Protein 7TJB (pdb70)

Secondary structure (DSSP, 8-state):
----SS-EEE-TT-EEEEEESHHHHHHHHHHHHHHHHHH--EEEE---TT--SS-TTT--HHHHHHHHHHH-TTEEEEEEE--TT--S-EEETTEEEPTTSHHHHHHHHHHHHHHHHHHHHTTPEEEEEPPPP-SSHHHHHHHH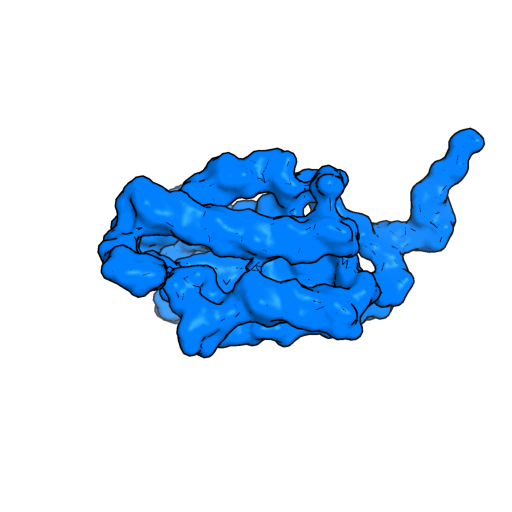HHHHHHHHHHBTTBEEE--HHHHHTT-SS--SEEEETTEEEE-B-TTSSSB-HHHHHHHHHHHHHTEEE--TT-SPP-

B-factor: mean 24.54, std 10.54, range [12.32, 76.17]

Radius of gyration: 17.5 Å; Cα contacts (8 Å, |Δi|>4): 410; chains: 1; bounding box: 56×46×33 Å

Sequence (222 aa):
WKQGTEAAAVRSSGDKVFFAGDSSLMQGVAPFVQKSLKQQYGIESANLSKQSTGLSYPSFFDWPKTIEETLKKHPEISVLAVFLGPNDPWDFPVGKRYLKFASDEWAQEYLKRVDRILEAAHTHRVQVVWLGIPYMKKVKLDGQMRYLDKLLSEHLKGKIILIPTAQTLSSGGKGRYTDSVNVNGKPVRYRSKDGIHFTAEGQKLLAEKIMEKIVFEPSTQPSST

CATH classification: 3.40.50.1110

Nearest PDB structures (foldseek):
  7tjb-assembly1_A  TM=1.005E+00  e=3.163E-50  Neisseria gonorrhoeae FA 1090
  7tlv-assembly1_A  TM=1.004E+00  e=1.757E-48  Neisseria gonorrhoeae FA 1090
  7trr-assembly1_A  TM=1.003E+00  e=1.269E-47  Neisseria gonorrhoeae FA 1090
  8tlb-assembly1_A  TM=9.236E-01  e=1.311E-24  Campylobacter jejuni
  8gr2-assembly1_A  TM=9.113E-01  e=2.817E-24  Campylobacter jejuni

Foldseek 3Di:
DAADAQFFEAEPQAEEEEEEAVQRVLQVVLLQVCCCVVHVHHYHYPYYHLDDPQCCVVPNRLVVLLVVCVVCLRHAEYEYEYDLNHQAWHDDDPDIGGGPDPVNLVVSVVSVVSNVCSQVVSNHAYEYEQAAQFDDPVSRVSSVSVSCSVCVVCRSRHYYHYCHCVQVVNPPHDDQWDDDPNDTDGFADPRRGHGDSVVSNSVSVSNVVRYHYDYPCPPPDD

Structure (mmCIF, N/CA/C/O backbone):
data_7TJB
#
_entry.id   7TJB
#
_cell.length_a   144.900
_cell.length_b   144.900
_cell.length_c   80.140
_cell.angle_alpha   90.000
_cell.angle_beta   90.000
_cell.angle_gamma   120.000
#
_symmetry.space_group_name_H-M   'H 3 2'
#
loop_
_entity.id
_entity.type
_entity.pdbx_description
1 polymer 'Peptidoglycan O-acetyltransferase B'
2 non-polymer 'SULFATE ION'
3 water water
#
loop_
_atom_site.group_PDB
_atom_site.id
_atom_site.type_symbol
_atom_site.label_atom_id
_atom_site.label_alt_id
_atom_site.label_comp_id
_atom_site.label_asym_id
_atom_site.label_entity_id
_atom_site.label_seq_id
_atom_site.pdbx_PDB_ins_code
_atom_site.Cartn_x
_atom_site.Cartn_y
_atom_site.Cartn_z
_atom_site.occupancy
_atom_site.B_iso_or_equiv
_atom_site.auth_seq_id
_atom_site.auth_comp_id
_atom_site.auth_asym_id
_atom_site.auth_atom_id
_atom_site.pdbx_PDB_model_num
ATOM 1 N N . TRP A 1 4 ? 35.31113 -9.02741 -3.88576 1.000 22.12413 4 TRP A N 1
ATOM 2 C CA . TRP A 1 4 ? 36.31308 -8.51249 -4.81842 1.000 19.73922 4 TRP A CA 1
ATOM 3 C C . TRP A 1 4 ? 35.93318 -7.11108 -5.27406 1.000 19.49585 4 TRP A C 1
ATOM 4 O O . TRP A 1 4 ? 34.78232 -6.87423 -5.66569 1.000 20.11560 4 TRP A O 1
ATOM 15 N N . LYS A 1 5 ? 36.90251 -6.19719 -5.23955 1.000 17.09629 5 LYS A N 1
ATOM 16 C CA . LYS A 1 5 ? 36.68113 -4.77352 -5.49439 1.000 16.91612 5 LYS A CA 1
ATOM 17 C C . LYS A 1 5 ? 37.37055 -4.39065 -6.79950 1.000 16.04956 5 LYS A C 1
ATOM 18 O O . LYS A 1 5 ? 38.58583 -4.18040 -6.83449 1.000 17.76562 5 LYS A O 1
ATOM 24 N N . GLN A 1 6 ? 36.59768 -4.29555 -7.87098 1.000 15.95457 6 GLN A N 1
ATOM 25 C CA . GLN A 1 6 ? 37.13041 -3.82310 -9.13583 1.000 14.87244 6 GLN A CA 1
ATOM 26 C C . GLN A 1 6 ? 37.48229 -2.33708 -9.05193 1.000 14.79024 6 GLN A C 1
ATOM 27 O O . GLN A 1 6 ? 37.10100 -1.62268 -8.12018 1.000 16.79272 6 GLN A O 1
ATOM 33 N N . GLY A 1 7 ? 38.22035 -1.86443 -10.04941 1.000 14.57279 7 GLY A N 1
ATOM 34 C CA . GLY A 1 7 ? 38.39004 -0.43140 -10.20186 1.000 15.81502 7 GLY A CA 1
ATOM 35 C C . GLY A 1 7 ? 37.07521 0.23342 -10.56538 1.000 14.97876 7 GLY A C 1
ATOM 36 O O . GLY A 1 7 ? 36.22783 -0.33899 -11.24718 1.000 16.68292 7 GLY A O 1
ATOM 37 N N . THR A 1 8 ? 36.89202 1.45950 -10.09069 1.000 15.29586 8 THR A N 1
ATOM 38 C CA . THR A 1 8 ? 35.66781 2.19977 -10.36358 1.000 15.72486 8 THR A CA 1
ATOM 39 C C . THR A 1 8 ? 35.87255 3.33083 -11.35704 1.000 15.77679 8 THR A C 1
ATOM 40 O O . THR A 1 8 ? 34.90038 3.99332 -11.73224 1.000 18.31343 8 THR A O 1
ATOM 44 N N . GLU A 1 9 ? 37.10658 3.57211 -11.78740 1.000 15.96397 9 GLU A N 1
ATOM 45 C CA . GLU A 1 9 ? 37.37208 4.59266 -12.78662 1.000 16.76183 9 GLU A CA 1
ATOM 46 C C . GLU A 1 9 ? 37.63570 4.01761 -14.16815 1.000 16.14358 9 GLU A C 1
ATOM 47 O O . GLU A 1 9 ? 37.30361 4.65974 -15.16998 1.000 17.99878 9 GLU A O 1
ATOM 53 N N . ALA A 1 10 ? 38.21922 2.82726 -14.24978 1.000 15.41525 10 ALA A N 1
ATOM 54 C CA . ALA A 1 10 ? 38.60094 2.26313 -15.53684 1.000 15.40520 10 ALA A CA 1
ATOM 55 C C . ALA A 1 10 ? 38.92007 0.79009 -15.32791 1.000 15.23981 10 ALA A C 1
ATOM 56 O O . ALA A 1 10 ? 39.12203 0.33722 -14.19676 1.000 15.98300 10 ALA A O 1
ATOM 58 N N . ALA A 1 11 ? 38.91817 0.04647 -16.42833 1.000 14.86535 11 ALA A N 1
ATOM 59 C CA . ALA A 1 11 ? 39.18758 -1.38062 -16.42378 1.000 16.05357 11 ALA A CA 1
ATOM 60 C C . ALA A 1 11 ? 40.51175 -1.65032 -17.11669 1.000 17.01946 11 ALA A C 1
ATOM 61 O O . ALA A 1 11 ? 40.77297 -1.11361 -18.19521 1.000 18.30733 11 ALA A O 1
ATOM 63 N N . ALA A 1 12 ? 41.32995 -2.50249 -16.50441 1.000 14.77390 12 ALA A N 1
ATOM 64 C CA . ALA A 1 12 ? 42.62846 -2.87853 -17.05279 1.000 16.69558 12 ALA A CA 1
ATOM 65 C C . ALA A 1 12 ? 42.48478 -4.12468 -17.92130 1.000 16.44896 12 ALA A C 1
ATOM 66 O O . ALA A 1 12 ? 41.84721 -5.09965 -17.51386 1.000 17.89315 12 ALA A O 1
ATOM 68 N N . VAL A 1 13 ? 43.07788 -4.09808 -19.11595 1.000 15.71334 13 VAL A N 1
ATOM 69 C CA . VAL A 1 13 ? 43.07400 -5.25693 -20.00381 1.000 15.29290 13 VAL A CA 1
ATOM 70 C C . VAL A 1 13 ? 44.49706 -5.57336 -20.44260 1.000 14.75446 13 VAL A C 1
ATOM 71 O O . VAL A 1 13 ? 45.35238 -4.68889 -20.53177 1.000 16.92595 13 VAL A O 1
ATOM 75 N N . ARG A 1 14 ? 44.73514 -6.85021 -20.73535 1.000 14.40268 14 ARG A N 1
ATOM 76 C CA . ARG A 1 14 ? 46.01705 -7.34041 -21.22038 1.000 14.97615 14 ARG A CA 1
ATOM 77 C C . ARG A 1 14 ? 45.80132 -8.17444 -22.47481 1.000 15.70963 14 ARG A C 1
ATOM 78 O O . ARG A 1 14 ? 44.69564 -8.65653 -22.73654 1.000 18.37339 14 ARG A O 1
ATOM 86 N N . SER A 1 15 ? 46.87753 -8.36280 -23.23734 1.000 15.89935 15 SER A N 1
ATOM 87 C CA A SER A 1 15 ? 46.84133 -9.27768 -24.36778 0.579 16.91428 15 SER A CA 1
ATOM 88 C CA B SER A 1 15 ? 46.84575 -9.28484 -24.36635 0.421 16.98792 15 SER A CA 1
ATOM 89 C C . SER A 1 15 ? 46.33952 -10.64853 -23.91765 1.000 17.06567 15 SER A C 1
ATOM 90 O O . SER A 1 15 ? 46.79889 -11.20421 -22.91091 1.000 17.21319 15 SER A O 1
ATOM 95 N N . GLY A 1 16 ? 45.39630 -11.19246 -24.66714 1.000 16.34166 16 GLY A N 1
ATOM 96 C CA . GLY A 1 16 ? 44.77578 -12.43982 -24.33225 1.000 15.99027 16 GLY A CA 1
ATOM 97 C C . GLY A 1 16 ? 43.44870 -12.29260 -23.62596 1.000 15.98982 16 GLY A C 1
ATOM 98 O O . GLY A 1 16 ? 42.66000 -13.24459 -23.62622 1.000 17.86969 16 GLY A O 1
ATOM 99 N N . ASP A 1 17 ? 43.17374 -11.12443 -23.03898 1.000 15.35482 17 ASP A N 1
ATOM 100 C CA . ASP A 1 17 ? 41.86185 -10.86673 -22.45785 1.000 14.38275 17 ASP A CA 1
ATOM 101 C C . ASP A 1 17 ? 40.81062 -10.76225 -23.55613 1.000 15.31103 17 ASP A C 1
ATOM 102 O O . ASP A 1 17 ? 41.10152 -10.41296 -24.70381 1.000 16.64988 17 ASP A O 1
ATOM 107 N N . LYS A 1 18 ? 39.56216 -11.03606 -23.18633 1.000 14.59065 18 LYS A N 1
ATOM 108 C CA . LYS A 1 18 ? 38.42033 -10.67040 -24.01083 1.000 15.40402 18 LYS A CA 1
ATOM 109 C C . LYS A 1 18 ? 37.53078 -9.67602 -23.27565 1.000 14.12725 18 LYS A C 1
ATOM 110 O O . LYS A 1 18 ? 37.46617 -9.66599 -22.04094 1.000 14.64893 18 LYS A O 1
ATOM 116 N N . VAL A 1 19 ? 36.84407 -8.84097 -24.05277 1.000 13.74427 19 VAL A N 1
ATOM 117 C CA . VAL A 1 19 ? 35.80599 -7.95030 -23.54851 1.000 13.63905 19 VAL A CA 1
ATOM 118 C C . VAL A 1 19 ? 34.45530 -8.48697 -24.01706 1.000 13.91997 19 VAL A C 1
ATOM 119 O O . VAL A 1 19 ? 34.29425 -8.83628 -25.19081 1.000 16.02849 19 VAL A O 1
ATOM 123 N N . PHE A 1 20 ? 33.49179 -8.54244 -23.10036 1.000 13.66088 20 PHE A N 1
ATOM 124 C CA . PHE A 1 20 ? 32.17880 -9.15937 -23.29303 1.000 13.89440 20 PHE A CA 1
ATOM 125 C C . PHE A 1 20 ? 31.14649 -8.03587 -23.25781 1.000 13.86817 20 PHE A C 1
ATOM 126 O O . PHE A 1 20 ? 31.08247 -7.29486 -22.27540 1.000 14.88960 20 PHE A O 1
ATOM 134 N N . PHE A 1 21 ? 30.35820 -7.90034 -24.32971 1.000 14.22761 21 PHE A N 1
ATOM 135 C CA . PHE A 1 21 ? 29.32134 -6.87405 -24.43478 1.000 14.51321 21 PHE A CA 1
ATOM 136 C C . PHE A 1 21 ? 27.94914 -7.52093 -24.28814 1.000 14.64166 21 PHE A C 1
ATOM 137 O O . PHE A 1 21 ? 27.64545 -8.51508 -24.96209 1.000 15.66631 21 PHE A O 1
ATOM 145 N N . ALA A 1 22 ? 27.11950 -6.94343 -23.41891 1.000 15.11224 22 ALA A N 1
ATOM 146 C CA . ALA A 1 22 ? 25.79303 -7.46058 -23.12050 1.000 15.61261 22 ALA A CA 1
ATOM 147 C C . ALA A 1 22 ? 24.77964 -6.32467 -23.13107 1.000 15.51483 22 ALA A C 1
ATOM 148 O O . ALA A 1 22 ? 25.10308 -5.17907 -22.81352 1.000 16.00487 22 ALA A O 1
ATOM 150 N N . GLY A 1 23 ? 23.54344 -6.65260 -23.48085 1.000 16.76054 23 GLY A N 1
ATOM 151 C CA . GLY A 1 23 ? 22.46983 -5.68801 -23.42971 1.000 16.48269 23 GLY A CA 1
ATOM 152 C C . GLY A 1 23 ? 21.53784 -5.84615 -24.60908 1.000 16.78739 23 GLY A C 1
ATOM 153 O O . GLY A 1 23 ? 21.47892 -6.90083 -25.24252 1.000 16.98166 23 GLY A O 1
ATOM 154 N N . ASP A 1 24 ? 20.78198 -4.77843 -24.86351 1.000 16.74660 24 ASP A N 1
ATOM 155 C CA . ASP A 1 24 ? 19.76751 -4.77008 -25.90991 1.000 17.49508 24 ASP A CA 1
ATOM 156 C C . ASP A 1 24 ? 20.26586 -4.01800 -27.14053 1.000 17.90962 24 ASP A C 1
ATOM 157 O O . ASP A 1 24 ? 21.47640 -3.94164 -27.36913 1.000 19.34472 24 ASP A O 1
ATOM 162 N N . SER A 1 25 ? 19.35953 -3.44161 -27.93511 1.000 19.97357 25 SER A N 1
ATOM 163 C CA A SER A 1 25 ? 19.79796 -2.75022 -29.14171 0.451 22.21086 25 SER A CA 1
ATOM 164 C CA B SER A 1 25 ? 19.77271 -2.73304 -29.14273 0.549 21.48685 25 SER A CA 1
ATOM 165 C C . SER A 1 25 ? 20.58084 -1.47847 -28.84308 1.000 21.42488 25 SER A C 1
ATOM 166 O O . SER A 1 25 ? 21.28508 -0.98638 -29.73108 1.000 23.38314 25 SER A O 1
ATOM 171 N N . LEU A 1 26 ? 20.49129 -0.94154 -27.62091 1.000 19.34332 26 LEU A N 1
ATOM 172 C CA . LEU A 1 26 ? 21.39448 0.14237 -27.25038 1.000 18.68643 26 LEU A CA 1
ATOM 173 C C . LEU A 1 26 ? 22.83837 -0.32037 -27.36146 1.000 17.98746 26 LEU A C 1
ATOM 174 O O . LEU A 1 26 ? 23.69231 0.39411 -27.90184 1.000 21.13705 26 LEU A O 1
ATOM 179 N N . MET A 1 27 ? 23.12839 -1.53206 -26.87528 1.000 17.56237 27 MET A N 1
ATOM 180 C CA . MET A 1 27 ? 24.48067 -2.06451 -26.96539 1.000 16.93927 27 MET A CA 1
ATOM 181 C C . MET A 1 27 ? 24.80697 -2.55306 -28.37105 1.000 16.94200 27 MET A C 1
ATOM 182 O O . MET A 1 27 ? 25.96717 -2.47580 -28.79162 1.000 18.68548 27 MET A O 1
ATOM 187 N N . GLN A 1 28 ? 23.80662 -3.04796 -29.10516 1.000 18.42347 28 GLN A N 1
ATOM 188 C CA . GLN A 1 28 ? 24.06570 -3.65507 -30.40991 1.000 19.67550 28 GLN A CA 1
ATOM 189 C C . GLN A 1 28 ? 24.73065 -2.68144 -31.37160 1.000 20.72375 28 GLN A C 1
ATOM 190 O O . GLN A 1 28 ? 25.57959 -3.07880 -32.17571 1.000 21.91999 28 GLN A O 1
ATOM 196 N N . GLY A 1 29 ? 24.32463 -1.41179 -31.34392 1.000 21.15348 29 GLY A N 1
ATOM 197 C CA . GLY A 1 29 ? 24.91187 -0.44743 -32.25344 1.000 22.72963 29 GLY A CA 1
ATOM 198 C C . GLY A 1 29 ? 26.26464 0.06049 -31.81909 1.000 20.82733 29 GLY A C 1
ATOM 199 O O . GLY A 1 29 ? 27.05258 0.49390 -32.66344 1.000 23.36683 29 GLY A O 1
ATOM 200 N N . VAL A 1 30 ? 26.54640 0.01657 -30.52223 1.000 19.47716 30 VAL A N 1
ATOM 201 C CA . VAL A 1 30 ? 27.77746 0.57706 -29.97628 1.000 18.21929 30 VAL A CA 1
ATOM 202 C C . VAL A 1 30 ? 28.90338 -0.45068 -29.96359 1.000 16.95346 30 VAL A C 1
ATOM 203 O O . VAL A 1 30 ? 30.04694 -0.13697 -30.31288 1.000 18.11842 30 VAL A O 1
ATOM 207 N N . ALA A 1 31 ? 28.59508 -1.67590 -29.54146 1.000 17.52770 31 ALA A N 1
ATOM 208 C CA . ALA A 1 31 ? 29.62820 -2.69209 -29.34855 1.000 16.54527 31 ALA A CA 1
ATOM 209 C C . ALA A 1 31 ? 30.53761 -2.90106 -30.55125 1.000 16.27698 31 ALA A C 1
ATOM 210 O O . ALA A 1 31 ? 31.75920 -2.99958 -30.34743 1.000 16.93596 31 ALA A O 1
ATOM 212 N N . PRO A 1 32 ? 30.04643 -2.97623 -31.79376 1.000 17.26304 32 PRO A N 1
ATOM 213 C CA . PRO A 1 32 ? 30.96318 -3.26237 -32.91200 1.000 18.26877 32 PRO A CA 1
ATOM 214 C C . PRO A 1 32 ? 32.07661 -2.24038 -33.06367 1.000 17.83930 32 PRO A C 1
ATOM 215 O O . PRO A 1 32 ? 33.19687 -2.60743 -33.44553 1.000 18.39045 32 PRO A O 1
ATOM 219 N N . PHE A 1 33 ? 31.81039 -0.97091 -32.74877 1.000 18.20406 33 PHE A N 1
ATOM 220 C CA . PHE A 1 33 ? 32.86193 0.03671 -32.80614 1.000 18.59912 33 PHE A CA 1
ATOM 221 C C . PHE A 1 33 ? 33.91882 -0.21287 -31.74115 1.000 16.88252 33 PHE A C 1
ATOM 222 O O . PHE A 1 33 ? 35.12151 -0.12025 -32.02055 1.000 18.01795 33 PHE A O 1
ATOM 230 N N . VAL A 1 34 ? 33.49438 -0.53243 -30.51320 1.000 16.68266 34 VAL A N 1
ATOM 231 C CA . VAL A 1 34 ? 34.46406 -0.84926 -29.46842 1.000 16.37932 34 VAL A CA 1
ATOM 232 C C . VAL A 1 34 ? 35.25704 -2.09147 -29.84645 1.000 15.44460 34 VAL A C 1
ATOM 233 O O . VAL A 1 34 ? 36.47338 -2.15522 -29.64578 1.000 16.56035 34 VAL A O 1
ATOM 237 N N . GLN A 1 35 ? 34.57675 -3.10006 -30.39495 1.000 15.76805 35 GLN A N 1
ATOM 238 C CA . GLN A 1 35 ? 35.25288 -4.33705 -30.77216 1.000 16.65102 35 GLN A CA 1
ATOM 239 C C . GLN A 1 35 ? 36.36211 -4.06261 -31.77670 1.000 15.80682 35 GLN A C 1
ATOM 240 O O . GLN A 1 35 ? 37.48302 -4.57578 -31.63627 1.000 15.72892 35 GLN A O 1
ATOM 246 N N . LYS A 1 36 ? 36.07498 -3.23516 -32.78856 1.000 16.23428 36 LYS A N 1
ATOM 247 C CA . LYS A 1 36 ? 37.09217 -2.90719 -33.78691 1.000 18.04279 36 LYS A CA 1
ATOM 248 C C . LYS A 1 36 ? 38.25066 -2.13356 -33.16444 1.000 16.63864 36 LYS A C 1
ATOM 249 O O . LYS A 1 36 ? 39.41709 -2.42693 -33.45053 1.000 17.26681 36 LYS A O 1
ATOM 255 N N . SER A 1 37 ? 37.95596 -1.17155 -32.28421 1.000 16.66121 37 SER A N 1
ATOM 256 C CA . SER A 1 37 ? 39.01345 -0.40685 -31.62612 1.000 17.56413 37 SER A CA 1
ATOM 257 C C . SER A 1 37 ? 39.89167 -1.30625 -30.75764 1.000 16.21966 37 SER A C 1
ATOM 258 O O . SER A 1 37 ? 41.12323 -1.20322 -30.78501 1.000 16.48411 37 SER A O 1
ATOM 261 N N . LEU A 1 38 ? 39.27476 -2.18551 -29.96609 1.000 16.28180 38 LEU A N 1
ATOM 262 C CA . LEU A 1 38 ? 40.04453 -3.11244 -29.13992 1.000 14.84312 38 LEU A CA 1
ATOM 263 C C . LEU A 1 38 ? 40.96143 -3.98181 -29.98868 1.000 14.40047 38 LEU A C 1
ATOM 264 O O . LEU A 1 38 ? 42.13074 -4.20533 -29.63837 1.000 14.95587 38 LEU A O 1
ATOM 269 N N . LYS A 1 39 ? 40.44342 -4.49417 -31.10492 1.000 14.65295 39 LYS A N 1
ATOM 270 C CA . LYS A 1 39 ? 41.22972 -5.39664 -31.93731 1.000 15.27124 39 LYS A CA 1
ATOM 271 C C . LYS A 1 39 ? 42.37189 -4.65316 -32.61506 1.000 15.53453 39 LYS A C 1
ATOM 272 O O . LYS A 1 39 ? 43.51680 -5.12290 -32.61975 1.000 16.68403 39 LYS A O 1
ATOM 278 N N . GLN A 1 40 ? 42.08595 -3.47839 -33.17459 1.000 15.06622 40 GLN A N 1
ATOM 279 C CA . GLN A 1 40 ? 43.09515 -2.76786 -33.94637 1.000 16.68472 40 GLN A CA 1
ATOM 280 C C . GLN A 1 40 ? 44.12362 -2.07114 -33.06434 1.000 15.87952 40 GLN A C 1
ATOM 281 O O . GLN A 1 40 ? 45.31035 -2.03311 -33.42154 1.000 18.53821 40 GLN A O 1
ATOM 287 N N . GLN A 1 41 ? 43.70767 -1.55580 -31.90134 1.000 16.07198 41 GLN A N 1
ATOM 288 C CA . GLN A 1 41 ? 44.64584 -0.84813 -31.03185 1.000 16.46396 41 GLN A CA 1
ATOM 289 C C . GLN A 1 41 ? 45.49164 -1.80914 -30.20932 1.000 16.80858 41 GLN A C 1
ATOM 290 O O . GLN A 1 41 ? 46.68078 -1.55564 -29.98557 1.000 19.29274 41 GLN A O 1
ATOM 296 N N . TYR A 1 42 ? 44.90290 -2.91014 -29.74812 1.000 16.59435 42 TYR A N 1
ATOM 297 C CA . TYR A 1 42 ? 45.54665 -3.74899 -28.74815 1.000 16.85686 42 TYR A CA 1
ATOM 298 C C . TYR A 1 42 ? 45.57972 -5.22811 -29.08445 1.000 16.25136 42 TYR A C 1
ATOM 299 O O . TYR A 1 42 ? 46.17830 -5.99073 -28.31911 1.000 18.38735 42 TYR A O 1
ATOM 308 N N . GLY A 1 43 ? 44.94190 -5.66431 -30.16997 1.000 15.06806 43 GLY A N 1
ATOM 309 C CA . GLY A 1 43 ? 44.83487 -7.07566 -30.46026 1.000 16.02754 43 GLY A CA 1
ATOM 310 C C . GLY A 1 43 ? 43.86257 -7.81138 -29.57731 1.000 15.35984 43 GLY A C 1
ATOM 311 O O . GLY A 1 43 ? 43.89040 -9.04313 -29.54228 1.000 17.43821 43 GLY A O 1
ATOM 312 N N . ILE A 1 44 ? 42.99020 -7.09906 -28.87458 1.000 15.47227 44 ILE A N 1
ATOM 313 C CA . ILE A 1 44 ? 42.09139 -7.71385 -27.90797 1.000 15.22498 44 ILE A CA 1
ATOM 314 C C . ILE A 1 44 ? 40.80332 -8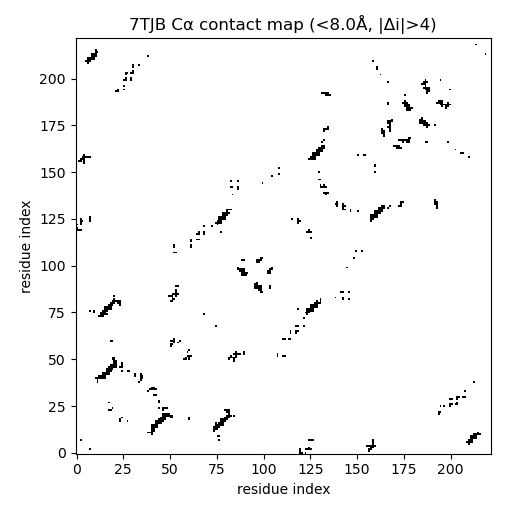.11815 -28.59689 1.000 15.32841 44 ILE A C 1
ATOM 315 O O . ILE A 1 44 ? 40.18621 -7.31295 -29.30325 1.000 15.81931 44 ILE A O 1
ATOM 320 N N . GLU A 1 45 ? 40.42012 -9.37610 -28.40925 1.000 16.31453 45 GLU A N 1
ATOM 321 C CA . GLU A 1 45 ? 39.21412 -9.94582 -28.98035 1.000 16.54760 45 GLU A CA 1
ATOM 322 C C . GLU A 1 45 ? 38.01529 -9.69490 -28.06752 1.000 14.63138 45 GLU A C 1
ATOM 323 O O . GLU A 1 45 ? 38.14150 -9.28031 -26.90986 1.000 16.03526 45 GLU A O 1
ATOM 329 N N . SER A 1 46 ? 36.82761 -9.96551 -28.59394 1.000 17.11479 46 SER A N 1
ATOM 330 C CA . SER A 1 46 ? 35.62977 -9.63368 -27.84146 1.000 17.15352 46 SER A CA 1
ATOM 331 C C . SER A 1 46 ? 34.52288 -10.62728 -28.14177 1.000 18.98428 46 SER A C 1
ATOM 332 O O . SER A 1 46 ? 34.58533 -11.38571 -29.11237 1.000 23.69082 46 SER A O 1
ATOM 335 N N . ALA A 1 47 ? 33.52086 -10.62754 -27.26237 1.000 17.88186 47 ALA A N 1
ATOM 336 C CA . ALA A 1 47 ? 32.30996 -11.42842 -27.41140 1.000 19.87928 47 ALA A CA 1
ATOM 337 C C . ALA A 1 47 ? 31.14586 -10.46293 -27.28113 1.000 20.03754 47 ALA A C 1
ATOM 338 O O . ALA A 1 47 ? 30.93939 -9.88529 -26.21377 1.000 23.14200 47 ALA A O 1
ATOM 340 N N . ASN A 1 48 ? 30.42010 -10.25518 -28.36474 1.000 21.22319 48 ASN A N 1
ATOM 341 C CA . ASN A 1 48 ? 29.29012 -9.32834 -28.38034 1.000 19.99368 48 ASN A CA 1
ATOM 342 C C . ASN A 1 48 ? 28.00982 -10.14835 -28.45353 1.000 19.62656 48 ASN A C 1
ATOM 343 O O . ASN A 1 48 ? 27.63626 -10.63539 -29.52223 1.000 21.00693 48 ASN A O 1
ATOM 348 N N . LEU A 1 49 ? 27.34653 -10.29572 -27.31043 1.000 17.97305 49 LEU A N 1
ATOM 349 C CA . LEU A 1 49 ? 26.12230 -11.07470 -27.22185 1.000 18.23062 49 LEU A CA 1
ATOM 350 C C . LEU A 1 49 ? 24.87617 -10.20332 -27.14726 1.000 17.71648 49 LEU A C 1
ATOM 351 O O . LEU A 1 49 ? 23.78245 -10.71708 -26.87952 1.000 18.78119 49 LEU A O 1
ATOM 356 N N . SER A 1 50 ? 25.00395 -8.90627 -27.40829 1.000 18.64689 50 SER A N 1
ATOM 357 C CA . SER A 1 50 ? 23.84843 -8.02665 -27.30600 1.000 19.04243 50 SER A CA 1
ATOM 358 C C . SER A 1 50 ? 22.73532 -8.49125 -28.24301 1.000 17.93996 50 SER A C 1
ATOM 359 O O . SER A 1 50 ? 22.98212 -9.04792 -29.31726 1.000 20.13554 50 SER A O 1
ATOM 362 N N . LYS A 1 51 ? 21.49015 -8.28186 -27.81047 1.000 18.15842 51 LYS A N 1
ATOM 363 C CA . LYS A 1 51 ? 20.34958 -8.88766 -28.48518 1.000 20.45255 51 LYS A CA 1
ATOM 364 C C . LYS A 1 51 ? 19.13231 -7.97906 -28.39136 1.000 20.36488 51 LYS A C 1
ATOM 365 O O . LYS A 1 51 ? 18.78612 -7.50179 -27.30635 1.000 19.76462 51 LYS A O 1
ATOM 371 N N . GLN A 1 52 ? 18.48019 -7.76467 -29.52975 1.000 21.77681 52 GLN A N 1
ATOM 372 C CA . GLN A 1 52 ? 17.31895 -6.88327 -29.57772 1.000 23.35036 52 GLN A CA 1
ATOM 373 C C . GLN A 1 52 ? 16.22025 -7.35429 -28.63012 1.000 22.65598 52 GLN A C 1
ATOM 374 O O . GLN A 1 52 ? 15.99487 -8.55496 -28.45287 1.000 22.81515 52 GLN A O 1
ATOM 380 N N . SER A 1 53 ? 15.55034 -6.39073 -28.00064 1.000 21.43291 53 SER A N 1
ATOM 381 C CA . SER A 1 53 ? 14.33623 -6.58369 -27.20179 1.000 20.94464 53 SER A CA 1
ATOM 382 C C . SER A 1 53 ? 14.59911 -7.18418 -25.82775 1.000 20.39499 53 SER A C 1
ATOM 383 O O . SER A 1 53 ? 13.63346 -7.52174 -25.12417 1.000 22.17824 53 SER A O 1
ATOM 386 N N . THR A 1 54 ? 15.85574 -7.33867 -25.41847 1.000 18.54787 54 THR A N 1
ATOM 387 C CA . THR A 1 54 ? 16.16537 -8.00612 -24.16756 1.000 18.10169 54 THR A CA 1
ATOM 388 C C . THR A 1 54 ? 16.33734 -6.99656 -23.03552 1.000 16.53570 54 THR A C 1
ATOM 389 O O . THR A 1 54 ? 16.42576 -5.78140 -23.24301 1.000 17.49390 54 THR A O 1
ATOM 393 N N . GLY A 1 55 ? 16.40346 -7.53043 -21.82355 1.000 17.00331 55 GLY A N 1
ATOM 394 C CA . GLY A 1 55 ? 16.54812 -6.70927 -20.63763 1.000 16.34438 55 GLY A CA 1
ATOM 395 C C . GLY A 1 55 ? 16.63793 -7.60394 -19.42582 1.000 15.53680 55 GLY A C 1
ATOM 396 O O . GLY A 1 55 ? 16.82939 -8.81678 -19.54876 1.000 16.71481 55 GLY A O 1
ATOM 397 N N . LEU A 1 56 ? 16.48372 -7.00322 -18.24696 1.000 14.89237 56 LEU A N 1
ATOM 398 C CA . LEU A 1 56 ? 16.49755 -7.75032 -16.99717 1.000 15.35831 56 LEU A CA 1
ATOM 399 C C . LEU A 1 56 ? 15.10463 -8.08923 -16.47781 1.000 15.50779 56 LEU A C 1
ATOM 400 O O . LEU A 1 56 ? 14.98105 -8.94391 -15.59026 1.000 17.07296 56 LEU A O 1
ATOM 405 N N . SER A 1 57 ? 14.05378 -7.44419 -16.99687 1.000 16.09655 57 SER A N 1
ATOM 406 C CA . SER A 1 57 ? 12.71152 -7.66129 -16.46417 1.000 16.90674 57 SER A CA 1
ATOM 407 C C . SER A 1 57 ? 12.11786 -8.99499 -16.89305 1.000 17.45501 57 SER A C 1
ATOM 408 O O . SER A 1 57 ? 11.33391 -9.58485 -16.13834 1.000 18.12250 57 SER A O 1
ATOM 411 N N . TYR A 1 58 ? 12.46199 -9.47996 -18.08491 1.000 17.71577 58 TYR A N 1
ATOM 412 C CA . TYR A 1 58 ? 11.85621 -10.68706 -18.65156 1.000 18.28363 58 TYR A CA 1
ATOM 413 C C . TYR A 1 58 ? 12.92200 -11.69901 -19.05472 1.000 18.50688 58 TYR A C 1
ATOM 414 O O . TYR A 1 58 ? 13.18533 -11.90913 -20.24599 1.000 18.91137 58 TYR A O 1
ATOM 423 N N . PRO A 1 59 ? 13.54393 -12.36414 -18.07834 1.000 18.32109 59 PRO A N 1
ATOM 424 C CA . PRO A 1 59 ? 14.46675 -13.45881 -18.41550 1.000 20.01320 59 PRO A CA 1
ATOM 425 C C . PRO A 1 59 ? 13.79754 -14.58749 -19.18139 1.000 20.85861 59 PRO A C 1
ATOM 426 O O . PRO A 1 59 ? 14.50425 -15.38147 -19.81728 1.000 23.39366 59 PRO A O 1
ATOM 430 N N . SER A 1 60 ? 12.45898 -14.68289 -19.14116 1.000 22.33817 60 SER A N 1
ATOM 431 C CA . SER A 1 60 ? 11.74639 -15.67465 -19.94508 1.000 23.71660 60 SER A CA 1
ATOM 432 C C . SER A 1 60 ? 11.90250 -15.41123 -21.43746 1.000 24.54182 60 SER A C 1
ATOM 433 O O . SER A 1 60 ? 11.78260 -16.33945 -22.24243 1.000 27.99101 60 SER A O 1
ATOM 436 N N . PHE A 1 61 ? 12.14271 -14.15880 -21.82784 1.000 23.85787 61 PHE A N 1
ATOM 437 C CA . PHE A 1 61 ? 12.45675 -13.85801 -23.22026 1.000 22.78176 61 PHE A CA 1
ATOM 438 C C . PHE A 1 61 ? 13.91992 -14.15686 -23.52136 1.000 22.79759 61 PHE A C 1
ATOM 439 O O . PHE A 1 61 ? 14.24355 -14.82133 -24.51179 1.000 24.74260 61 PHE A O 1
ATOM 447 N N . PHE A 1 62 ? 14.81558 -13.65184 -22.67978 1.000 20.95704 62 PHE A N 1
ATOM 448 C CA . PHE A 1 62 ? 16.24183 -13.92579 -22.76663 1.000 19.80251 62 PHE A CA 1
ATOM 449 C C . PHE A 1 62 ? 16.80044 -13.65215 -21.38158 1.000 19.47178 62 PHE A C 1
ATOM 450 O O . PHE A 1 62 ? 16.53885 -12.59250 -20.80777 1.000 20.01668 62 PHE A O 1
ATOM 458 N N . ASP A 1 63 ? 17.54166 -14.60823 -20.84093 1.000 19.92677 63 ASP A N 1
ATOM 459 C CA . ASP A 1 63 ? 17.96986 -14.57269 -19.44733 1.000 19.12676 63 ASP A CA 1
ATOM 460 C C . ASP A 1 63 ? 19.38343 -14.00155 -19.41378 1.000 18.28246 63 ASP A C 1
ATOM 461 O O . ASP A 1 63 ? 20.36716 -14.71937 -19.62745 1.000 19.54794 63 ASP A O 1
ATOM 466 N N . TRP A 1 64 ? 19.48100 -12.69846 -19.14447 1.000 17.23921 64 TRP A N 1
ATOM 467 C CA . TRP A 1 64 ? 20.80040 -12.06920 -19.13366 1.000 16.29037 64 TRP A CA 1
ATOM 468 C C . TRP A 1 64 ? 21.67460 -12.55753 -17.99327 1.000 16.26314 64 TRP A C 1
ATOM 469 O O . TRP A 1 64 ? 22.84250 -12.89584 -18.24969 1.000 17.04165 64 TRP A O 1
ATOM 480 N N . PRO A 1 65 ? 21.20771 -12.62028 -16.73906 1.000 16.52254 65 PRO A N 1
ATOM 481 C CA . PRO A 1 65 ? 22.09616 -13.12062 -15.67745 1.000 17.21177 65 PRO A CA 1
ATOM 482 C C . PRO A 1 65 ? 22.61693 -14.52373 -15.94038 1.000 17.79124 65 PRO A C 1
ATOM 483 O O . PRO A 1 65 ? 23.81576 -14.78111 -15.76620 1.000 18.61253 65 PRO A O 1
ATOM 487 N N . LYS A 1 66 ? 21.76032 -15.42818 -16.41240 1.000 19.33454 66 LYS A N 1
ATOM 488 C CA . LYS A 1 66 ? 22.21509 -16.78603 -16.70545 1.000 20.00842 66 LYS A CA 1
ATOM 489 C C . LYS A 1 66 ? 23.20036 -16.79965 -17.86993 1.000 19.38811 66 LYS A C 1
ATOM 490 O O . LYS A 1 66 ? 24.22375 -17.49663 -17.82267 1.000 20.59116 66 LYS A O 1
ATOM 496 N N . THR A 1 67 ? 22.90796 -16.03724 -18.92508 1.000 17.94435 67 THR A N 1
ATOM 497 C CA . THR A 1 67 ? 23.82212 -15.96356 -20.06114 1.000 17.53349 67 THR A CA 1
ATOM 498 C C . THR A 1 67 ? 25.18880 -15.45642 -19.63175 1.000 17.99185 67 THR A C 1
ATOM 499 O O . THR A 1 67 ? 26.22316 -15.97121 -20.07152 1.000 18.28400 67 THR A O 1
ATOM 503 N N . ILE A 1 68 ? 25.21498 -14.44093 -18.77286 1.000 16.84766 68 ILE A N 1
ATOM 504 C CA . ILE A 1 68 ? 26.48624 -13.90450 -18.30956 1.000 16.99945 68 ILE A CA 1
ATOM 505 C C . ILE A 1 68 ? 27.24915 -14.95191 -17.50402 1.000 17.12059 68 ILE A C 1
ATOM 506 O O . ILE A 1 68 ? 28.44318 -15.17504 -17.72666 1.000 17.46745 68 ILE A O 1
ATOM 511 N N . GLU A 1 69 ? 26.56337 -15.64505 -16.59013 1.000 17.83484 69 GLU A N 1
ATOM 512 C CA . GLU A 1 69 ? 27.22245 -16.70564 -15.82753 1.000 18.69710 69 GLU A CA 1
ATOM 513 C C . GLU A 1 69 ? 27.81023 -17.76361 -16.75651 1.000 18.24445 69 GLU A C 1
ATOM 514 O O . GLU A 1 69 ? 28.96787 -18.17765 -16.59965 1.000 19.13046 69 GLU A O 1
ATOM 520 N N . GLU A 1 70 ? 27.02931 -18.19410 -17.75197 1.000 18.46506 70 GLU A N 1
ATOM 521 C CA . GLU A 1 70 ? 27.48180 -19.26631 -18.63436 1.000 19.23707 70 GLU A CA 1
ATOM 522 C C . GLU A 1 70 ? 28.62414 -18.80946 -19.52807 1.000 17.76819 70 GLU A C 1
ATOM 523 O O . GLU A 1 70 ? 29.54062 -19.58573 -19.81183 1.000 19.26065 70 GLU A O 1
ATOM 529 N N . THR A 1 71 ? 28.59331 -17.55198 -19.97115 1.000 17.75442 71 THR A N 1
ATOM 530 C CA . THR A 1 71 ? 29.63799 -17.05475 -20.85900 1.000 17.65202 71 THR A CA 1
ATOM 531 C C . THR A 1 71 ? 30.95959 -16.89708 -20.12108 1.000 17.37044 71 THR A C 1
ATOM 532 O O . THR A 1 71 ? 32.01843 -17.23579 -20.66098 1.000 18.39048 71 THR A O 1
ATOM 536 N N . LEU A 1 72 ? 30.91728 -16.41491 -18.87648 1.000 17.45800 72 LEU A N 1
ATOM 537 C CA . LEU A 1 72 ? 32.15397 -16.27441 -18.11631 1.000 17.16493 72 LEU A CA 1
ATOM 538 C C . LEU A 1 72 ? 32.75854 -17.63738 -17.81131 1.000 17.64895 72 LEU A C 1
ATOM 539 O O . LEU A 1 72 ? 33.98462 -17.78702 -17.79302 1.000 19.42710 72 LEU A O 1
ATOM 544 N N . LYS A 1 73 ? 31.91412 -18.64252 -17.56926 1.000 18.52902 73 LYS A N 1
ATOM 545 C CA . LYS A 1 73 ? 32.42378 -19.99250 -17.35228 1.000 20.32511 73 LYS A CA 1
ATOM 546 C C . LYS A 1 73 ? 33.08649 -20.54218 -18.61055 1.000 19.89124 73 LYS A C 1
ATOM 547 O O . LYS A 1 73 ? 34.16476 -21.14879 -18.53902 1.000 22.10672 73 LYS A O 1
ATOM 553 N N . LYS A 1 74 ? 32.46163 -20.33357 -19.77003 1.000 20.59308 74 LYS A N 1
ATOM 554 C CA . LYS A 1 74 ? 33.02456 -20.83116 -21.02017 1.000 21.34754 74 LYS A CA 1
ATOM 555 C C . LYS A 1 74 ? 34.28967 -20.08169 -21.40733 1.000 20.40669 74 LYS A C 1
ATOM 556 O O . LYS A 1 74 ? 35.16731 -20.64862 -22.06829 1.000 21.43509 74 LYS A O 1
ATOM 562 N N . HIS A 1 75 ? 34.40197 -18.81651 -21.01238 1.000 18.95754 75 HIS A N 1
ATOM 563 C CA . HIS A 1 75 ? 35.48813 -17.94087 -21.44335 1.000 17.67635 75 HIS A CA 1
ATOM 564 C C . HIS A 1 75 ? 36.12704 -17.28095 -20.23143 1.000 16.24931 75 HIS A C 1
ATOM 565 O O . HIS A 1 75 ? 35.88538 -16.09470 -19.95289 1.000 16.90796 75 HIS A O 1
ATOM 572 N N . PRO A 1 76 ? 36.95844 -18.01893 -19.48906 1.000 16.43120 76 PRO A N 1
ATOM 573 C CA . PRO A 1 76 ? 37.63159 -17.41528 -18.32759 1.000 15.77557 76 PRO A CA 1
ATOM 574 C C . PRO A 1 76 ? 38.56597 -16.27717 -18.68991 1.000 15.31102 76 PRO A C 1
ATOM 575 O O . PRO A 1 76 ? 38.94240 -15.50515 -17.80253 1.000 16.00099 76 PRO A O 1
ATOM 579 N N . GLU A 1 77 ? 38.93648 -16.13896 -19.96478 1.000 14.94066 77 GLU A N 1
ATOM 580 C CA . GLU A 1 77 ? 39.76937 -15.03143 -20.41408 1.000 15.44765 77 GLU A CA 1
ATOM 581 C C . GLU A 1 77 ? 39.02099 -13.69984 -20.48185 1.000 13.03991 77 GLU A C 1
ATOM 582 O O . GLU A 1 77 ? 39.66021 -12.65996 -20.67806 1.000 14.27859 77 GLU A O 1
ATOM 588 N N . ILE A 1 78 ? 37.69375 -13.69477 -20.35704 1.000 13.14406 78 ILE A N 1
ATOM 589 C CA . ILE A 1 78 ? 36.96977 -12.42538 -20.30484 1.000 12.90211 78 ILE A CA 1
ATOM 590 C C . ILE A 1 78 ? 37.36698 -11.68996 -19.03220 1.000 13.05912 78 ILE A C 1
ATOM 591 O O . ILE A 1 78 ? 37.23819 -12.22196 -17.92336 1.000 14.18980 78 ILE A O 1
ATOM 596 N N . SER A 1 79 ? 37.84249 -10.45085 -19.18257 1.000 12.85565 79 SER A N 1
ATOM 597 C CA . SER A 1 79 ? 38.20175 -9.63566 -18.02929 1.000 12.81068 79 SER A CA 1
ATOM 598 C C . SER A 1 79 ? 37.33967 -8.39586 -17.86679 1.000 12.37988 79 SER A C 1
ATOM 599 O O . SER A 1 79 ? 37.45904 -7.71774 -16.83967 1.000 12.91819 79 SER A O 1
ATOM 602 N N . VAL A 1 80 ? 36.48916 -8.08017 -18.83789 1.000 12.32497 80 VAL A N 1
ATOM 603 C CA . VAL A 1 80 ? 35.62997 -6.89807 -18.79859 1.000 12.84398 80 VAL A CA 1
ATOM 604 C C . VAL A 1 80 ? 34.26288 -7.30784 -19.31043 1.000 13.26671 80 VAL A C 1
ATOM 605 O O . VAL A 1 80 ? 34.16485 -7.98623 -20.34074 1.000 13.68478 80 VAL A O 1
ATOM 609 N N . LEU A 1 81 ? 33.21501 -6.87861 -18.60328 1.000 13.56254 81 LEU A N 1
ATOM 610 C CA . LEU A 1 81 ? 31.82599 -7.03906 -19.02232 1.000 13.44260 81 LEU A CA 1
ATOM 611 C C . LEU A 1 81 ? 31.23772 -5.64077 -19.13448 1.000 12.68229 81 LEU A C 1
ATOM 612 O O . LEU A 1 81 ? 31.23847 -4.89291 -18.15184 1.000 14.24405 81 LEU A O 1
ATOM 617 N N . ALA A 1 82 ? 30.78421 -5.27516 -20.33251 1.000 13.21031 82 ALA A N 1
ATOM 618 C CA . ALA A 1 82 ? 30.13963 -3.98885 -20.57874 1.000 12.96183 82 ALA A CA 1
ATOM 619 C C . ALA A 1 82 ? 28.65286 -4.23098 -20.80657 1.000 13.03861 82 ALA A C 1
ATOM 620 O O . ALA A 1 82 ? 28.28347 -5.13167 -21.57156 1.000 14.73166 82 ALA A O 1
ATOM 622 N N . VAL A 1 83 ? 27.80264 -3.42711 -20.15399 1.000 13.40142 83 VAL A N 1
ATOM 623 C CA . VAL A 1 83 ? 26.35243 -3.63397 -20.14379 1.000 13.18334 83 VAL A CA 1
ATOM 624 C C . VAL A 1 83 ? 25.6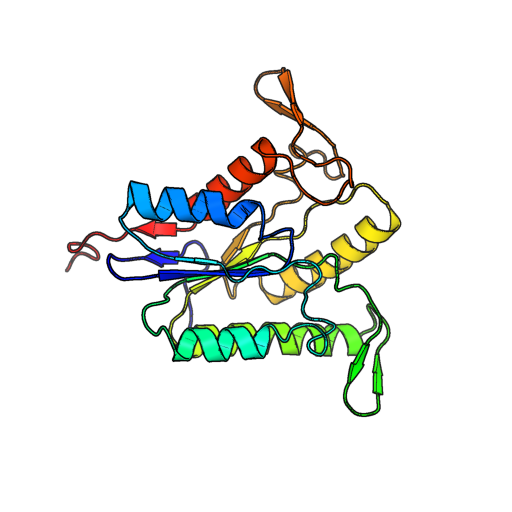4629 -2.35248 -20.57109 1.000 14.63119 83 VAL A C 1
ATOM 625 O O . VAL A 1 83 ? 25.98902 -1.26385 -20.09891 1.000 15.23711 83 VAL A O 1
ATOM 629 N N . PHE A 1 84 ? 24.64194 -2.48044 -21.43916 1.000 14.86249 84 PHE A N 1
ATOM 630 C CA . PHE A 1 84 ? 23.87014 -1.31129 -21.88072 1.000 15.37033 84 PHE A CA 1
ATOM 631 C C . PHE A 1 84 ? 22.46890 -1.80556 -22.21423 1.000 15.18163 84 PHE A C 1
ATOM 632 O O . PHE A 1 84 ? 22.29638 -2.55078 -23.18489 1.000 16.48299 84 PHE A O 1
ATOM 640 N N . LEU A 1 85 ? 21.48406 -1.42510 -21.40177 1.000 15.68327 85 LEU A N 1
ATOM 641 C CA . LEU A 1 85 ? 20.11021 -1.88816 -21.58189 1.000 16.22599 85 LEU A CA 1
ATOM 642 C C . LEU A 1 85 ? 19.16567 -0.92634 -20.86668 1.000 16.50979 85 LEU A C 1
ATOM 643 O O . LEU A 1 85 ? 19.58815 0.07846 -20.29005 1.000 17.45763 85 LEU A O 1
ATOM 648 N N . GLY A 1 86 ? 17.87232 -1.25479 -20.88599 1.000 16.41989 86 GLY A N 1
ATOM 649 C CA . GLY A 1 86 ? 16.91491 -0.47318 -20.14050 1.000 17.54126 86 GLY A CA 1
ATOM 650 C C . GLY A 1 86 ? 15.54857 -0.30778 -20.77735 1.000 17.26776 86 GLY A C 1
ATOM 651 O O . GLY A 1 86 ? 14.52442 -0.51010 -20.12422 1.000 17.60952 86 GLY A O 1
ATOM 652 N N . PRO A 1 87 ? 15.49861 0.11680 -22.04560 1.000 18.43704 87 PRO A N 1
ATOM 653 C CA . PRO A 1 87 ? 14.20132 0.48645 -22.63918 1.000 19.18120 87 PRO A CA 1
ATOM 654 C C . PRO A 1 87 ? 13.18746 -0.63839 -22.74234 1.000 20.38453 87 PRO A C 1
ATOM 655 O O . PRO A 1 87 ? 11.99298 -0.34546 -22.88638 1.000 23.30237 87 PRO A O 1
ATOM 659 N N . ASN A 1 88 ? 13.59980 -1.89904 -22.70018 1.000 19.05224 88 ASN A N 1
ATOM 660 C CA . ASN A 1 88 ? 12.65213 -3.00380 -22.73464 1.000 20.43229 88 ASN A CA 1
ATOM 661 C C . ASN A 1 88 ? 12.21840 -3.44391 -21.34954 1.000 20.48712 88 ASN A C 1
ATOM 662 O O . ASN A 1 88 ? 11.45607 -4.40926 -21.23173 1.000 22.78965 88 ASN A O 1
ATOM 667 N N . ASP A 1 89 ? 12.66930 -2.75365 -20.30785 1.000 17.97637 89 ASP A N 1
ATOM 668 C CA . ASP A 1 89 ? 12.40990 -3.17741 -18.93907 1.000 18.96310 89 ASP A CA 1
ATOM 669 C C . ASP A 1 89 ? 11.32730 -2.44938 -18.13706 1.000 17.71815 89 ASP A C 1
ATOM 670 O O . ASP A 1 89 ? 11.01334 -2.92144 -17.04014 1.000 18.15205 89 ASP A O 1
ATOM 675 N N . PRO A 1 90 ? 10.72341 -1.30853 -18.60095 1.000 19.04779 90 PRO A N 1
ATOM 676 C CA . PRO A 1 90 ? 9.79524 -0.60111 -17.67748 1.000 19.54540 90 PRO A CA 1
ATOM 677 C C . PRO A 1 90 ? 8.38777 -1.18795 -17.68976 1.000 20.97025 90 PRO A C 1
ATOM 678 O O . PRO A 1 90 ? 7.41862 -0.56355 -18.12772 1.000 23.85127 90 PRO A O 1
ATOM 682 N N . TRP A 1 91 ? 8.26514 -2.41224 -17.17815 1.000 18.93722 91 TRP A N 1
ATOM 683 C CA . TRP A 1 91 ? 7.02958 -3.17917 -17.23543 1.000 19.84288 91 TRP A CA 1
ATOM 684 C C . TRP A 1 91 ? 6.84880 -3.93841 -15.93016 1.000 19.26264 91 TRP A C 1
ATOM 685 O O . TRP A 1 91 ? 7.82413 -4.35782 -15.29902 1.000 19.44657 91 TRP A O 1
ATOM 696 N N . ASP A 1 92 ? 5.59090 -4.11178 -15.53048 1.000 20.13433 92 ASP A N 1
ATOM 697 C CA . ASP A 1 92 ? 5.27689 -5.05248 -14.46648 1.000 20.34679 92 ASP A CA 1
ATOM 698 C C . ASP A 1 92 ? 5.84438 -6.41482 -14.84057 1.000 19.44583 92 ASP A C 1
ATOM 699 O O . ASP A 1 92 ? 5.96691 -6.75232 -16.02176 1.000 20.54541 92 ASP A O 1
ATOM 704 N N . PHE A 1 93 ? 6.18301 -7.21371 -13.83213 1.000 20.39118 93 PHE A N 1
ATOM 705 C CA . PHE A 1 93 ? 6.64216 -8.56584 -14.12104 1.000 21.75166 93 PHE A CA 1
ATOM 706 C C . PHE A 1 93 ? 6.35850 -9.48562 -12.94482 1.000 23.52680 93 PHE A C 1
ATOM 707 O O . PHE A 1 93 ? 6.28447 -9.02815 -11.79886 1.000 23.49853 93 PHE A O 1
ATOM 715 N N . PRO A 1 94 ? 6.18142 -10.77407 -13.19837 1.000 26.68010 94 PRO A N 1
ATOM 716 C CA . PRO A 1 94 ? 5.93032 -11.71530 -12.10622 1.000 29.29197 94 PRO A CA 1
ATOM 717 C C . PRO A 1 94 ? 7.23022 -12.21597 -11.50276 1.000 34.30789 94 PRO A C 1
ATOM 718 O O . PRO A 1 94 ? 8.27060 -12.27489 -12.15853 1.000 34.02511 94 PRO A O 1
ATOM 722 N N . VAL A 1 95 ? 7.15778 -12.54848 -10.21292 1.000 37.62174 95 VAL A N 1
ATOM 723 C CA . VAL A 1 95 ? 8.23362 -13.24133 -9.50736 1.000 41.66187 95 VAL A CA 1
ATOM 724 C C . VAL A 1 95 ? 7.59082 -14.27981 -8.59734 1.000 45.17774 95 VAL A C 1
ATOM 725 O O . VAL A 1 95 ? 6.78025 -13.93338 -7.72992 1.000 45.49659 95 VAL A O 1
ATOM 729 N N . GLY A 1 96 ? 7.93537 -15.54895 -8.79953 1.000 47.40580 96 GLY A N 1
ATOM 730 C CA . GLY A 1 96 ? 7.26095 -16.61127 -8.08387 1.000 49.78207 96 GLY A CA 1
ATOM 731 C C . GLY A 1 96 ? 5.76332 -16.50167 -8.26873 1.000 50.52581 96 GLY A C 1
ATOM 732 O O . GLY A 1 96 ? 5.27256 -16.52730 -9.40035 1.000 51.37368 96 GLY A O 1
ATOM 733 N N . LYS A 1 97 ? 5.03437 -16.32870 -7.16508 1.000 51.24137 97 LYS A N 1
ATOM 734 C CA . LYS A 1 97 ? 3.59066 -16.13928 -7.20170 1.000 51.63217 97 LYS A CA 1
ATOM 735 C C . LYS A 1 97 ? 3.17364 -14.67421 -7.11389 1.000 49.86688 97 LYS A C 1
ATOM 736 O O . LYS A 1 97 ? 1.97832 -14.37484 -7.22836 1.000 49.54676 97 LYS A O 1
ATOM 742 N N . ARG A 1 98 ? 4.11934 -13.75657 -6.92207 1.000 48.33725 98 ARG A N 1
ATOM 743 C CA . ARG A 1 98 ? 3.79794 -12.33940 -6.87535 1.000 46.81053 98 ARG A CA 1
ATOM 744 C C . ARG A 1 98 ? 3.75317 -11.75665 -8.28734 1.000 42.82494 98 ARG A C 1
ATOM 745 O O . ARG A 1 98 ? 4.32477 -12.30308 -9.23551 1.000 42.17192 98 ARG A O 1
ATOM 753 N N . TYR A 1 99 ? 3.04922 -10.63597 -8.42206 1.000 37.00292 99 TYR A N 1
ATOM 754 C CA . TYR A 1 99 ? 3.03796 -9.85722 -9.65743 1.000 33.38580 99 TYR A CA 1
ATOM 755 C C . TYR A 1 99 ? 3.44738 -8.42958 -9.30715 1.000 29.91465 99 TYR A C 1
ATOM 756 O O . TYR A 1 99 ? 2.66590 -7.68491 -8.70713 1.000 32.97168 99 TYR A O 1
ATOM 765 N N . LEU A 1 100 ? 4.67461 -8.05102 -9.66558 1.000 24.79031 100 LEU A N 1
ATOM 766 C CA . LEU A 1 100 ? 5.25381 -6.79210 -9.20783 1.000 23.37973 100 LEU A CA 1
ATOM 767 C C . LEU A 1 100 ? 5.00477 -5.67388 -10.21228 1.000 22.75625 100 LEU A C 1
ATOM 768 O O . LEU A 1 100 ? 5.19460 -5.84910 -11.41732 1.000 22.31757 100 LEU A O 1
ATOM 773 N N . LYS A 1 101 ? 4.60850 -4.51177 -9.70173 1.000 23.02247 101 LYS A N 1
ATOM 774 C CA . LYS A 1 101 ? 4.23193 -3.37833 -10.53085 1.000 23.14555 101 LYS A CA 1
ATOM 775 C C . LYS A 1 101 ? 5.41616 -2.44176 -10.72024 1.000 22.20162 101 LYS A C 1
ATOM 776 O O . LYS A 1 101 ? 6.13181 -2.13408 -9.76309 1.000 22.37195 101 LYS A O 1
ATOM 782 N N . PHE A 1 102 ? 5.60125 -1.97627 -11.95725 1.000 21.14221 102 PHE A N 1
ATOM 783 C CA . PHE A 1 102 ? 6.75985 -1.15635 -12.30271 1.000 21.56626 102 PHE A CA 1
ATOM 784 C C . PHE A 1 102 ? 6.94331 -0.01462 -11.31295 1.000 21.94790 102 PHE A C 1
ATOM 785 O O . PHE A 1 102 ? 5.99367 0.70008 -10.98556 1.000 24.09750 102 PHE A O 1
ATOM 793 N N . ALA A 1 103 ? 8.17489 0.14031 -10.83152 1.000 20.86939 103 ALA A N 1
ATOM 794 C CA . ALA A 1 103 ? 8.61754 1.24589 -9.98778 1.000 21.76345 103 ALA A CA 1
ATOM 795 C C . ALA A 1 103 ? 8.09355 1.18791 -8.55735 1.000 22.28159 103 ALA A C 1
ATOM 796 O O . ALA A 1 103 ? 8.32322 2.13198 -7.78627 1.000 25.61214 103 ALA A O 1
ATOM 798 N N . SER A 1 104 ? 7.39396 0.12153 -8.17375 1.000 20.30861 104 SER A N 1
ATOM 799 C CA . SER A 1 104 ? 7.09687 -0.08846 -6.76438 1.000 20.88090 104 SER A CA 1
ATOM 800 C C . SER A 1 104 ? 8.37251 -0.47621 -6.01834 1.000 20.84240 104 SER A C 1
ATOM 801 O O . SER A 1 104 ? 9.38121 -0.86080 -6.61642 1.000 19.89542 104 SER A O 1
ATOM 804 N N . ASP A 1 105 ? 8.31658 -0.37945 -4.68787 1.000 22.29462 105 ASP A N 1
ATOM 805 C CA . ASP A 1 105 ? 9.46866 -0.75648 -3.87537 1.000 21.55657 105 ASP A CA 1
ATOM 806 C C . ASP A 1 105 ? 9.86891 -2.20139 -4.13653 1.000 19.70685 105 ASP A C 1
ATOM 807 O O . ASP A 1 105 ? 11.05800 -2.51275 -4.25846 1.000 20.93200 105 ASP A O 1
ATOM 812 N N . GLU A 1 106 ? 8.88539 -3.09481 -4.22167 1.000 21.34207 106 GLU A N 1
ATOM 813 C CA . GLU A 1 106 ? 9.17445 -4.50918 -4.42521 1.000 22.02412 106 GLU A CA 1
ATOM 814 C C . GLU A 1 106 ? 9.73812 -4.76219 -5.81959 1.000 19.93046 106 GLU A C 1
ATOM 815 O O . GLU A 1 106 ? 10.66693 -5.56277 -5.98312 1.000 19.00384 106 GLU A O 1
ATOM 821 N N . TRP A 1 107 ? 9.18836 -4.08360 -6.83094 1.000 19.11737 107 TRP A N 1
ATOM 822 C CA . TRP A 1 107 ? 9.71747 -4.16515 -8.19010 1.000 17.85790 107 TRP A CA 1
ATOM 823 C C . TRP A 1 107 ? 11.17783 -3.73651 -8.22427 1.000 17.15606 107 TRP A C 1
ATOM 824 O O . TRP A 1 107 ? 12.03149 -4.42723 -8.79423 1.000 16.95001 107 TRP A O 1
ATOM 835 N N . ALA A 1 108 ? 11.47605 -2.58140 -7.62929 1.000 17.05497 108 ALA A N 1
ATOM 836 C CA . ALA A 1 108 ? 12.84273 -2.07616 -7.61819 1.000 17.40175 108 ALA A CA 1
ATOM 837 C C . ALA A 1 108 ? 13.78677 -3.03655 -6.90236 1.000 15.91290 108 ALA A C 1
ATOM 838 O O . ALA A 1 108 ? 14.91056 -3.27539 -7.36416 1.000 16.90018 108 ALA A O 1
ATOM 840 N N . GLN A 1 109 ? 13.35026 -3.59016 -5.76758 1.000 17.51138 109 GLN A N 1
ATOM 841 C CA . GLN A 1 109 ? 14.18242 -4.53977 -5.03603 1.000 18.52607 109 GLN A CA 1
ATOM 842 C C . GLN A 1 109 ? 14.51817 -5.74962 -5.89764 1.000 17.22576 109 GLN A C 1
ATOM 843 O O . GLN A 1 109 ? 15.67459 -6.18662 -5.94366 1.000 18.57641 109 GLN A O 1
ATOM 849 N N . GLU A 1 110 ? 13.52541 -6.29376 -6.60602 1.000 17.58408 110 GLU A N 1
ATOM 850 C CA . GLU A 1 110 ? 13.78558 -7.45269 -7.45649 1.000 17.46876 110 GLU A CA 1
ATOM 851 C C . GLU A 1 110 ? 14.67278 -7.08926 -8.63988 1.000 16.49831 110 GLU A C 1
ATOM 852 O O . GLU A 1 110 ? 15.57752 -7.85223 -8.99748 1.000 16.70853 110 GLU A O 1
ATOM 858 N N . TYR A 1 111 ? 14.42443 -5.93574 -9.26486 1.000 16.01344 111 TYR A N 1
ATOM 859 C CA . TYR A 1 111 ? 15.26244 -5.51025 -10.38111 1.000 15.14762 111 TYR A CA 1
ATOM 860 C C . TYR A 1 111 ? 16.72075 -5.42252 -9.94901 1.000 15.10339 111 TYR A C 1
ATOM 861 O O . TYR A 1 111 ? 17.61838 -5.94430 -10.62585 1.000 15.28583 111 TYR A O 1
ATOM 870 N N . LEU A 1 112 ? 16.96799 -4.81798 -8.78331 1.000 15.31900 112 LEU A N 1
ATOM 871 C CA . LEU A 1 112 ? 18.34366 -4.66778 -8.32304 1.000 15.60067 112 LEU A CA 1
ATOM 872 C C . LEU A 1 112 ? 18.94132 -5.99333 -7.85843 1.000 15.07250 112 LEU A C 1
ATOM 873 O O . LEU A 1 112 ? 20.16289 -6.15905 -7.89172 1.000 15.91036 112 LEU A 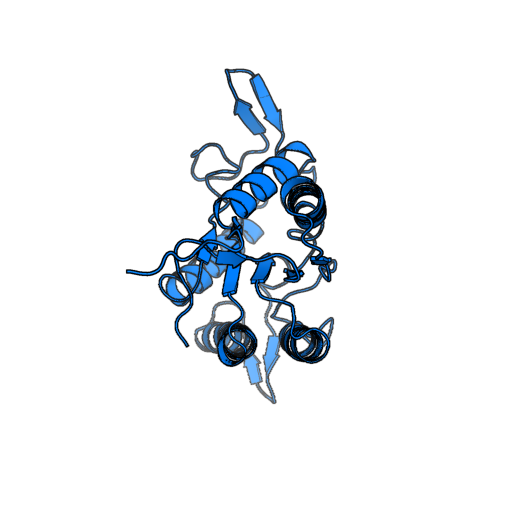O 1
ATOM 878 N N . LYS A 1 113 ? 18.11380 -6.94147 -7.41237 1.000 15.65950 113 LYS A N 1
ATOM 879 C CA . LYS A 1 113 ? 18.62416 -8.28128 -7.12710 1.000 16.39704 113 LYS A CA 1
ATOM 880 C C . LYS A 1 113 ? 19.17481 -8.93380 -8.39152 1.000 15.81299 113 LYS A C 1
ATOM 881 O O . LYS A 1 113 ? 20.18336 -9.64810 -8.34720 1.000 16.99322 113 LYS A O 1
ATOM 887 N N . ARG A 1 114 ? 18.52421 -8.69702 -9.53150 1.000 16.43339 114 ARG A N 1
ATOM 888 C CA . ARG A 1 114 ? 19.00478 -9.23786 -10.79801 1.000 16.10931 114 ARG A CA 1
ATOM 889 C C . ARG A 1 114 ? 20.28955 -8.54251 -11.23546 1.000 15.12241 114 ARG A C 1
ATOM 890 O O . ARG A 1 114 ? 21.23235 -9.19777 -11.70936 1.000 15.26375 114 ARG A O 1
ATOM 898 N N . VAL A 1 115 ? 20.35297 -7.21895 -11.06529 1.000 14.83429 115 VAL A N 1
ATOM 899 C CA . VAL A 1 115 ? 21.60728 -6.49326 -11.26472 1.000 14.53022 115 VAL A CA 1
ATOM 900 C C . VAL A 1 115 ? 22.71334 -7.09629 -10.40351 1.000 14.28838 115 VAL A C 1
ATOM 901 O O . VAL A 1 115 ? 23.82341 -7.37064 -10.88205 1.000 15.40593 115 VAL A O 1
ATOM 905 N N . ASP A 1 116 ? 22.42060 -7.32501 -9.12248 1.000 15.02080 116 ASP A N 1
ATOM 906 C CA . ASP A 1 116 ? 23.42960 -7.85107 -8.21117 1.000 15.64300 116 ASP A CA 1
ATOM 907 C C . ASP A 1 116 ? 23.87318 -9.25105 -8.59742 1.000 15.17612 116 ASP A C 1
ATOM 908 O O . ASP A 1 116 ? 25.03491 -9.60792 -8.38284 1.000 16.51697 116 ASP A O 1
ATOM 913 N N . ARG A 1 117 ? 22.97412 -10.05679 -9.16646 1.000 15.68540 117 ARG A N 1
ATOM 914 C CA . ARG A 1 117 ? 23.37664 -11.38075 -9.63251 1.000 16.22201 117 ARG A CA 1
ATOM 915 C C . ARG A 1 117 ? 24.42608 -11.27459 -10.73681 1.000 15.27594 117 ARG A C 1
ATOM 916 O O . ARG A 1 117 ? 25.39360 -12.04644 -10.76229 1.000 17.01725 117 ARG A O 1
ATOM 924 N N . ILE A 1 118 ? 24.26153 -10.30758 -11.64064 1.000 15.70326 118 ILE A N 1
ATOM 925 C CA . ILE A 1 118 ? 25.26155 -10.04571 -12.67459 1.000 15.91020 118 ILE A CA 1
ATOM 926 C C . ILE A 1 118 ? 26.58031 -9.59780 -12.04994 1.000 15.51184 118 ILE A C 1
ATOM 927 O O . ILE A 1 118 ? 27.65558 -10.10612 -12.39238 1.000 15.56600 118 ILE A O 1
ATOM 932 N N . LEU A 1 119 ? 26.51533 -8.65368 -11.10668 1.000 15.60901 119 LEU A N 1
ATOM 933 C CA . LEU A 1 119 ? 27.74455 -8.16694 -10.48111 1.000 15.39221 119 LEU A CA 1
ATOM 934 C C . LEU A 1 119 ? 28.45987 -9.28033 -9.73252 1.000 15.72112 119 LEU A C 1
ATOM 935 O O . LEU A 1 119 ? 29.69074 -9.34650 -9.74332 1.000 16.01816 119 LEU A O 1
ATOM 940 N N . GLU A 1 120 ? 27.70521 -10.15303 -9.06151 1.000 15.25226 120 GLU A N 1
ATOM 941 C CA . GLU A 1 120 ? 28.30756 -11.26646 -8.33996 1.000 17.09297 120 GLU A CA 1
ATOM 942 C C . GLU A 1 120 ? 28.97414 -12.23766 -9.30102 1.000 15.80043 120 GLU A C 1
ATOM 943 O O . GLU A 1 120 ? 30.08126 -12.71445 -9.03565 1.000 16.64965 120 GLU A O 1
ATOM 949 N N . ALA A 1 121 ? 28.31670 -12.54244 -10.42536 1.000 15.65734 121 ALA A N 1
ATOM 950 C CA . ALA A 1 121 ? 28.92317 -13.42999 -11.41433 1.000 16.62846 121 ALA A CA 1
ATOM 951 C C . ALA A 1 121 ? 30.24998 -12.86947 -11.90339 1.000 15.57372 121 ALA A C 1
ATOM 952 O O . ALA A 1 121 ? 31.24473 -13.59479 -12.01975 1.000 17.34094 121 ALA A O 1
ATOM 954 N N . ALA A 1 122 ? 30.28439 -11.57339 -12.18958 1.000 13.95051 122 ALA A N 1
ATOM 955 C CA . ALA A 1 122 ? 31.50273 -10.95311 -12.68371 1.000 14.27778 122 ALA A CA 1
ATOM 956 C C . ALA A 1 122 ? 32.55850 -10.88051 -11.58595 1.000 14.91430 122 ALA A C 1
ATOM 957 O O . ALA A 1 122 ? 33.70658 -11.28901 -11.78680 1.000 14.61081 122 ALA A O 1
ATOM 959 N N . HIS A 1 123 ? 32.18613 -10.37770 -10.40687 1.000 14.68149 123 HIS A N 1
ATOM 960 C CA . HIS A 1 123 ? 33.18838 -10.07955 -9.39066 1.000 15.33522 123 HIS A CA 1
ATOM 961 C C . HIS A 1 123 ? 33.80581 -11.33709 -8.79859 1.000 15.43511 123 HIS A C 1
ATOM 962 O O . HIS A 1 123 ? 34.99576 -11.34135 -8.47200 1.000 16.85959 123 HIS A O 1
ATOM 969 N N . THR A 1 124 ? 33.02789 -12.41177 -8.65839 1.000 15.48617 124 THR A N 1
ATOM 970 C CA . THR A 1 124 ? 33.61142 -13.64345 -8.14726 1.000 18.11330 124 THR A CA 1
ATOM 971 C C . THR A 1 124 ? 34.68315 -14.17758 -9.08450 1.000 17.46781 124 THR A C 1
ATOM 972 O O . THR A 1 124 ? 35.55140 -14.93811 -8.65167 1.000 19.54151 124 THR A O 1
ATOM 976 N N . HIS A 1 125 ? 34.65831 -13.76771 -10.35057 1.000 16.28486 125 HIS A N 1
ATOM 977 C CA . HIS A 1 125 ? 35.64872 -14.18030 -11.33522 1.000 16.63645 125 HIS A CA 1
ATOM 978 C C . HIS A 1 125 ? 36.58946 -13.06217 -11.74414 1.000 15.37669 125 HIS A C 1
ATOM 979 O O . HIS A 1 125 ? 37.26246 -13.16620 -12.78172 1.000 16.10310 125 HIS A O 1
ATOM 986 N N . ARG A 1 126 ? 36.68023 -12.01646 -10.92391 1.000 15.14951 126 ARG A N 1
ATOM 987 C CA . ARG A 1 126 ? 37.60814 -10.91651 -11.17495 1.000 14.21230 126 ARG A CA 1
ATOM 988 C C . ARG A 1 126 ? 37.37842 -10.30786 -12.55656 1.000 13.57863 126 ARG A C 1
ATOM 989 O O . ARG A 1 126 ? 38.32108 -9.95748 -13.27009 1.000 14.67697 126 ARG A O 1
ATOM 997 N N . VAL A 1 127 ? 36.10239 -10.16499 -12.92587 1.000 13.32067 127 VAL A N 1
ATOM 998 C CA . VAL A 1 127 ? 35.70271 -9.51099 -14.16790 1.000 13.67893 127 VAL A CA 1
ATOM 999 C C . VAL A 1 127 ? 35.24269 -8.09702 -13.83265 1.000 13.24372 127 VAL A C 1
ATOM 1000 O O . VAL A 1 127 ? 34.43335 -7.89443 -12.91380 1.000 13.93851 127 VAL A O 1
ATOM 1004 N N . GLN A 1 128 ? 35.78607 -7.11679 -14.55279 1.000 12.92675 128 GLN A N 1
ATOM 1005 C CA . GLN A 1 128 ? 35.49884 -5.70711 -14.31905 1.000 12.49210 128 GLN A CA 1
ATOM 1006 C C . GLN A 1 128 ? 34.25958 -5.29287 -15.10989 1.000 13.41438 128 GLN A C 1
ATOM 1007 O O . GLN A 1 128 ? 34.20465 -5.49283 -16.32244 1.000 14.52432 128 GLN A O 1
ATOM 1013 N N . VAL A 1 129 ? 33.27489 -4.69805 -14.42861 1.000 12.92300 129 VAL A N 1
ATOM 1014 C CA . VAL A 1 129 ? 32.00139 -4.32680 -15.04074 1.000 13.37218 129 VAL A CA 1
ATOM 1015 C C . VAL A 1 129 ? 32.01156 -2.84859 -15.39480 1.000 12.80150 129 VAL A C 1
ATOM 1016 O O . VAL A 1 129 ? 32.40471 -2.00100 -14.57611 1.000 13.49035 129 VAL A O 1
ATOM 1020 N N . VAL A 1 130 ? 31.55458 -2.55091 -16.60982 1.000 13.25604 130 VAL A N 1
ATOM 1021 C CA . VAL A 1 130 ? 31.31843 -1.20418 -17.11084 1.000 13.66328 130 VAL A CA 1
ATOM 1022 C C . VAL A 1 130 ? 29.84244 -1.16734 -17.48151 1.000 14.12204 130 VAL A C 1
ATOM 1023 O O . VAL A 1 130 ? 29.37773 -2.01718 -18.25135 1.000 15.47019 130 VAL A O 1
ATOM 1027 N N . TRP A 1 131 ? 29.09353 -0.21044 -16.93064 1.000 13.76673 131 TRP A N 1
ATOM 1028 C CA . TRP A 1 131 ? 27.65734 -0.13939 -17.17904 1.000 13.10281 131 TRP A CA 1
ATOM 1029 C C . TRP A 1 131 ? 27.32311 1.25834 -17.67920 1.000 14.33963 131 TRP A C 1
ATOM 1030 O O . TRP A 1 131 ? 27.70781 2.25181 -17.05386 1.000 15.32759 131 TRP A O 1
ATOM 1041 N N . LEU A 1 132 ? 26.63569 1.33107 -18.81765 1.000 14.55934 132 LEU A N 1
ATOM 1042 C CA . LEU A 1 132 ? 26.30036 2.60806 -19.43448 1.000 14.97612 132 LEU A CA 1
ATOM 1043 C C . LEU A 1 132 ? 24.95620 3.12611 -18.93498 1.000 15.43239 132 LEU A C 1
ATOM 1044 O O . LEU A 1 132 ? 23.98635 2.36949 -18.81830 1.000 16.69668 132 LEU A O 1
ATOM 1049 N N . GLY A 1 133 ? 24.90626 4.42610 -18.63988 1.000 16.07959 133 GLY A N 1
ATOM 1050 C CA . GLY A 1 133 ? 23.65805 5.05396 -18.25157 1.000 17.26420 133 GLY A CA 1
ATOM 1051 C C . GLY A 1 133 ? 22.68808 5.14628 -19.41103 1.000 15.53095 133 GLY A C 1
ATOM 1052 O O . GLY A 1 133 ? 23.07464 5.14063 -20.58126 1.000 17.34788 133 GLY A O 1
ATOM 1053 N N . ILE A 1 134 ? 21.40580 5.24015 -19.07947 1.000 15.75719 134 ILE A N 1
ATOM 1054 C CA . ILE A 1 134 ? 20.36883 5.23959 -20.11641 1.000 16.61638 134 ILE A CA 1
ATOM 1055 C C . ILE A 1 134 ? 20.23152 6.65189 -20.68039 1.000 17.18702 134 ILE A C 1
ATOM 1056 O O . ILE A 1 134 ? 20.21361 7.62261 -19.90345 1.000 18.90174 134 ILE A O 1
ATOM 1061 N N . PRO A 1 135 ? 20.15548 6.81670 -22.00077 1.000 17.42799 135 PRO A N 1
ATOM 1062 C CA . PRO A 1 135 ? 20.01928 8.16270 -22.57700 1.000 18.56079 135 PRO A CA 1
ATOM 1063 C C . PRO A 1 135 ? 18.64457 8.75842 -22.31127 1.000 19.14507 135 PRO A C 1
ATOM 1064 O O . PRO A 1 135 ? 17.69335 8.07864 -21.91783 1.000 19.43878 135 PRO A O 1
ATOM 1068 N N . TYR A 1 136 ? 18.54389 10.06293 -22.55466 1.000 18.87832 136 TYR A N 1
ATOM 1069 C CA . TYR A 1 136 ? 17.22522 10.67425 -22.63386 1.000 18.28052 136 TYR A CA 1
ATOM 1070 C C . TYR A 1 136 ? 16.50418 10.14947 -23.86996 1.000 19.72506 136 TYR A C 1
ATOM 1071 O O . TYR A 1 136 ? 17.12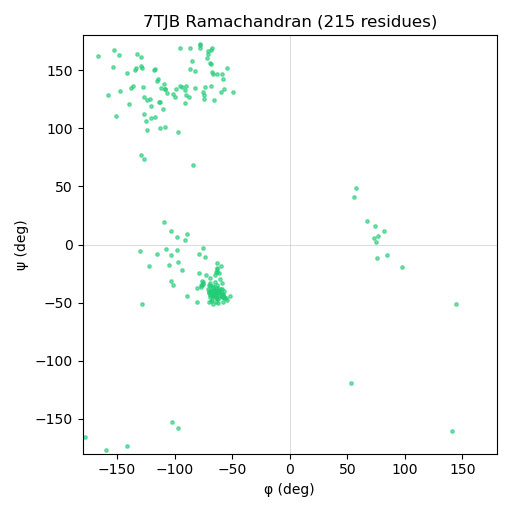281 9.85084 -24.89609 1.000 21.16706 136 TYR A O 1
ATOM 1080 N N . MET A 1 137 ? 15.18189 10.05094 -23.77112 1.000 21.01675 137 MET A N 1
ATOM 1081 C CA . MET A 1 137 ? 14.35737 9.50762 -24.83598 1.000 20.26832 137 MET A CA 1
ATOM 1082 C C . MET A 1 137 ? 13.39681 10.57724 -25.33028 1.000 21.46233 137 MET A C 1
ATOM 1083 O O . MET A 1 137 ? 12.96727 11.44766 -24.56749 1.000 22.51108 137 MET A O 1
ATOM 1088 N N . LYS A 1 138 ? 13.03764 10.47868 -26.61160 1.000 22.51449 138 LYS A N 1
ATOM 1089 C CA . LYS A 1 138 ? 12.19970 11.50183 -27.22980 1.000 24.08121 138 LYS A CA 1
ATOM 1090 C C . LYS A 1 138 ? 10.77301 11.47224 -26.68902 1.000 23.93399 138 LYS A C 1
ATOM 1091 O O . LYS A 1 138 ? 10.17967 12.52702 -26.43221 1.000 25.79472 138 LYS A O 1
ATOM 1097 N N . LYS A 1 139 ? 10.19664 10.28198 -26.53281 1.000 23.25549 139 LYS A N 1
ATOM 1098 C CA . LYS A 1 139 ? 8.84081 10.17358 -26.01174 1.000 25.12353 139 LYS A CA 1
ATOM 1099 C C . LYS A 1 139 ? 8.85788 10.42961 -24.51351 1.000 22.82661 139 LYS A C 1
ATOM 1100 O O . LYS A 1 139 ? 9.67133 9.85009 -23.78724 1.000 22.40063 139 LYS A O 1
ATOM 1106 N N . VAL A 1 140 ? 7.95374 11.29631 -24.04604 1.000 23.05483 140 VAL A N 1
ATOM 1107 C CA . VAL A 1 140 ? 8.01989 11.72648 -22.65238 1.000 22.95948 140 VAL A CA 1
ATOM 1108 C C . VAL A 1 140 ? 7.67186 10.59756 -21.69283 1.000 21.97876 140 VAL A C 1
ATOM 1109 O O . VAL A 1 140 ? 8.20907 10.54406 -20.58199 1.000 23.37745 140 VAL A O 1
ATOM 1113 N N . LYS A 1 141 ? 6.77361 9.68455 -22.07748 1.000 22.18253 141 LYS A N 1
ATOM 1114 C CA . LYS A 1 141 ? 6.44396 8.58496 -21.16899 1.000 22.74555 141 LYS A CA 1
ATOM 1115 C C . LYS A 1 141 ? 7.64059 7.65560 -20.97504 1.000 20.36641 141 LYS A C 1
ATOM 1116 O O . LYS A 1 141 ? 8.03047 7.35613 -19.83674 1.000 20.07618 141 LYS A O 1
ATOM 1122 N N . LEU A 1 142 ? 8.24399 7.19390 -22.07682 1.000 20.21366 142 LEU A N 1
ATOM 1123 C CA . LEU A 1 142 ? 9.44559 6.37298 -21.96267 1.000 20.13963 142 LEU A CA 1
ATOM 1124 C C . LEU A 1 142 ? 10.55905 7.13231 -21.25554 1.000 19.66699 142 LEU A C 1
ATOM 1125 O O . LEU A 1 142 ? 11.29760 6.55515 -20.44770 1.000 19.75817 142 LEU A O 1
ATOM 1130 N N . ASP A 1 143 ? 10.68940 8.43355 -21.53403 1.000 19.10866 143 ASP A N 1
ATOM 1131 C CA . ASP A 1 143 ? 11.75912 9.20797 -20.91432 1.000 18.43725 143 ASP A CA 1
ATOM 1132 C C . ASP A 1 143 ? 11.59415 9.26855 -19.40267 1.000 20.39230 143 ASP A C 1
ATOM 1133 O O . ASP A 1 143 ? 12.57951 9.17407 -18.66234 1.000 20.57275 143 ASP A O 1
ATOM 1138 N N . GLY A 1 144 ? 10.35847 9.42828 -18.92493 1.000 18.55575 144 GLY A N 1
ATOM 1139 C CA . GLY A 1 144 ? 10.13536 9.41660 -17.48822 1.000 18.18910 144 GLY A CA 1
ATOM 1140 C C . GLY A 1 144 ? 10.45011 8.07097 -16.86192 1.000 19.07091 144 GLY A C 1
ATOM 1141 O O . GLY A 1 144 ? 11.01486 8.00338 -15.76690 1.000 19.88327 144 GLY A O 1
ATOM 1142 N N . GLN A 1 145 ? 10.09648 6.97893 -17.55177 1.000 18.38197 145 GLN A N 1
ATOM 1143 C CA . GLN A 1 145 ? 10.43124 5.64668 -17.05058 1.000 18.20866 145 GLN A CA 1
ATOM 1144 C C . GLN A 1 145 ? 11.93612 5.42303 -17.03353 1.000 17.50282 145 GLN A C 1
ATOM 1145 O O . GLN A 1 145 ? 12.47364 4.81689 -16.09737 1.000 18.22773 145 GLN A O 1
ATOM 1151 N N . MET A 1 146 ? 12.62959 5.90131 -18.06245 1.000 17.13185 146 MET A N 1
ATOM 1152 C CA . MET A 1 146 ? 14.06586 5.67972 -18.13745 1.000 17.53818 146 MET A CA 1
ATOM 1153 C C . MET A 1 146 ? 14.82979 6.57318 -17.17098 1.000 17.86215 146 MET A C 1
ATOM 1154 O O . MET A 1 146 ? 15.86009 6.15487 -16.63190 1.000 18.12164 146 MET A O 1
ATOM 1159 N N . ARG A 1 147 ? 14.34793 7.79460 -16.93516 1.000 18.10396 147 ARG A N 1
ATOM 1160 C CA . ARG A 1 147 ? 14.96046 8.62682 -15.90467 1.000 17.87319 147 ARG A CA 1
ATOM 1161 C C . ARG A 1 147 ? 14.82713 7.97577 -14.53127 1.000 17.94838 147 ARG A C 1
ATOM 1162 O O . ARG A 1 147 ? 15.77445 7.98649 -13.73729 1.000 19.36217 147 ARG A O 1
ATOM 1170 N N . TYR A 1 148 ? 13.66916 7.36933 -14.25157 1.000 18.62209 148 TYR A N 1
ATOM 1171 C CA . TYR A 1 148 ? 13.49694 6.62788 -13.00547 1.000 17.71249 148 TYR A CA 1
ATOM 1172 C C . TYR A 1 148 ? 14.47717 5.45981 -12.93859 1.000 16.89275 148 TYR A C 1
ATOM 1173 O O . TYR A 1 148 ? 15.17892 5.26954 -11.93623 1.000 17.20838 148 TYR A O 1
ATOM 1182 N N . LEU A 1 149 ? 14.52539 4.65727 -14.00100 1.000 17.21328 149 LEU A N 1
ATOM 1183 C CA . LEU A 1 149 ? 15.33531 3.44578 -13.97303 1.000 16.32836 149 LEU A CA 1
ATOM 1184 C C . LEU A 1 149 ? 16.81813 3.78480 -13.93515 1.000 16.28476 149 LEU A C 1
ATOM 1185 O O . LEU A 1 149 ? 17.59957 3.11687 -13.24129 1.000 16.97282 149 LEU A O 1
ATOM 1190 N N . ASP A 1 150 ? 17.22550 4.82018 -14.67595 1.000 16.57728 150 ASP A N 1
ATOM 1191 C CA . ASP A 1 150 ? 18.62679 5.21747 -14.67370 1.000 16.52552 150 ASP A CA 1
ATOM 1192 C C . ASP A 1 150 ? 19.06954 5.66440 -13.28993 1.000 16.74730 150 ASP A C 1
ATOM 1193 O O . ASP A 1 150 ? 20.18975 5.35662 -12.86097 1.000 17.38567 150 ASP A O 1
ATOM 1198 N N . LYS A 1 151 ? 18.20424 6.39230 -12.57877 1.000 17.23150 151 LYS A N 1
ATOM 1199 C CA . LYS A 1 151 ? 18.54168 6.83072 -11.23021 1.000 18.12939 151 LYS A CA 1
ATOM 1200 C C . LYS A 1 151 ? 18.55715 5.66536 -10.24846 1.000 18.11391 151 LYS A C 1
ATOM 1201 O O . LYS A 1 151 ? 19.44541 5.58798 -9.39334 1.000 18.66700 151 LYS A O 1
ATOM 1207 N N . LEU A 1 152 ? 17.58596 4.75033 -10.35272 1.000 18.07376 152 LEU A N 1
ATOM 1208 C CA . LEU A 1 152 ? 17.60711 3.54735 -9.52286 1.000 16.65278 152 LEU A CA 1
ATOM 1209 C C . LEU A 1 152 ? 18.91943 2.79120 -9.70419 1.000 17.05903 152 LEU A C 1
ATOM 1210 O O . LEU A 1 152 ? 19.55984 2.38067 -8.72812 1.000 18.36506 152 LEU A O 1
ATOM 1215 N N . LEU A 1 153 ? 19.33878 2.61451 -10.95755 1.000 16.40368 153 LEU A N 1
ATOM 1216 C CA . LEU A 1 153 ? 20.58036 1.89941 -11.24315 1.000 16.06576 153 LEU A CA 1
ATOM 1217 C C . LEU A 1 153 ? 21.80062 2.68211 -10.77635 1.000 16.98941 153 LEU A C 1
ATOM 1218 O O . LEU A 1 153 ? 22.69973 2.11597 -10.14830 1.000 17.37927 153 LEU A O 1
ATOM 1223 N N . SER A 1 154 ? 21.87672 3.97380 -11.11165 1.000 17.48695 154 SER A N 1
ATOM 1224 C CA . SER A 1 154 ? 23.08318 4.73178 -10.79671 1.000 17.29799 154 SER A CA 1
ATOM 1225 C C . SER A 1 154 ? 23.27473 4.87815 -9.29320 1.000 17.42796 154 SER A C 1
ATOM 1226 O O . SER A 1 154 ? 24.40195 4.76860 -8.79820 1.000 19.96426 154 SER A O 1
ATOM 1229 N N . GLU A 1 155 ? 22.19251 5.09608 -8.54141 1.000 16.54937 155 GLU A N 1
ATOM 1230 C CA . GLU A 1 155 ? 22.34562 5.18888 -7.09567 1.000 19.60898 155 GLU A CA 1
ATOM 1231 C C . GLU A 1 155 ? 22.84203 3.87959 -6.50626 1.000 18.47622 155 GLU A C 1
ATOM 1232 O O . GLU A 1 155 ? 23.61639 3.88584 -5.54578 1.000 21.58227 155 GLU A O 1
ATOM 1238 N N . HIS A 1 156 ? 22.42470 2.75328 -7.08127 1.000 17.17115 156 HIS A N 1
ATOM 1239 C CA . HIS A 1 156 ? 22.85764 1.45392 -6.59433 1.000 17.57209 156 HIS A CA 1
ATOM 1240 C C . HIS A 1 156 ? 24.27655 1.11044 -7.04132 1.000 17.60932 156 HIS A C 1
ATOM 1241 O O . HIS A 1 156 ? 25.02991 0.49286 -6.28475 1.000 20.96224 156 HIS A O 1
ATOM 1248 N N . LEU A 1 157 ? 24.65981 1.49862 -8.25753 1.000 16.70509 157 LEU A N 1
ATOM 1249 C CA . LEU A 1 157 ? 25.91498 1.04211 -8.83987 1.000 17.28851 157 LEU A CA 1
ATOM 1250 C C . LEU A 1 157 ? 27.08653 1.98239 -8.59782 1.000 17.82889 157 LEU A C 1
ATOM 1251 O O . LEU A 1 157 ? 28.23823 1.53645 -8.69324 1.000 19.20901 157 LEU A O 1
ATOM 1256 N N . LYS A 1 158 ? 26.83528 3.26046 -8.31266 1.000 18.83756 158 LYS A N 1
ATOM 1257 C CA . LYS A 1 158 ? 27.93010 4.20043 -8.12378 1.000 21.81559 158 LYS A CA 1
ATOM 1258 C C . LYS A 1 158 ? 28.82277 3.74253 -6.97373 1.000 22.45847 158 LYS A C 1
ATOM 1259 O O . LYS A 1 158 ? 28.33781 3.39310 -5.89144 1.000 24.88227 158 LYS A O 1
ATOM 1265 N N . GLY A 1 159 ? 30.13290 3.72897 -7.21709 1.000 22.20233 159 GLY A N 1
ATOM 1266 C CA . GLY A 1 159 ? 31.08650 3.26153 -6.23654 1.000 23.77095 159 GLY A CA 1
ATOM 1267 C C . GLY A 1 159 ? 31.31113 1.76777 -6.22314 1.000 23.92858 159 GLY A C 1
ATOM 1268 O O . GLY A 1 159 ? 32.22902 1.30190 -5.53412 1.000 26.97989 159 GLY A O 1
ATOM 1269 N N . LYS A 1 160 ? 30.50807 0.99585 -6.95288 1.000 22.11876 160 LYS A N 1
ATOM 1270 C CA . LYS A 1 160 ? 30.70303 -0.44411 -7.05911 1.000 20.77868 160 LYS A CA 1
ATOM 1271 C C . LYS A 1 160 ? 31.37175 -0.85756 -8.35451 1.000 19.94399 160 LYS A C 1
ATOM 1272 O O . LYS A 1 160 ? 32.13076 -1.83130 -8.36220 1.000 23.97104 160 LYS A O 1
ATOM 1278 N N . ILE A 1 161 ? 31.07825 -0.16303 -9.45218 1.000 16.89986 161 ILE A N 1
ATOM 1279 C CA . ILE A 1 161 ? 31.56481 -0.53956 -10.77245 1.000 16.24134 161 ILE A CA 1
ATOM 1280 C C . ILE A 1 161 ? 31.91771 0.73294 -11.52585 1.000 15.10055 161 ILE A C 1
ATOM 1281 O O . ILE A 1 161 ? 31.88467 1.82993 -10.95672 1.000 17.62794 161 ILE A O 1
ATOM 1286 N N . ILE A 1 162 ? 32.25913 0.59605 -12.80074 1.000 14.39699 162 ILE A N 1
ATOM 1287 C CA . ILE A 1 162 ? 32.54303 1.73384 -13.66917 1.000 15.24834 162 ILE A CA 1
ATOM 1288 C C . ILE A 1 162 ? 31.23451 2.12465 -14.33334 1.000 15.06600 162 ILE A C 1
ATOM 1289 O O . ILE A 1 162 ? 30.59573 1.29700 -14.99060 1.000 16.65454 162 ILE A O 1
ATOM 1294 N N . LEU A 1 163 ? 30.81849 3.36975 -14.14484 1.000 15.25804 163 LEU A N 1
ATOM 1295 C CA . LEU A 1 163 ? 29.60501 3.88506 -14.75522 1.000 17.13603 163 LEU A CA 1
ATOM 1296 C C . LEU A 1 163 ? 29.97132 4.88424 -15.83945 1.000 17.08687 163 LEU A C 1
ATOM 1297 O O . LEU A 1 163 ? 30.85746 5.71894 -15.64996 1.000 22.18622 163 LEU A O 1
ATOM 1302 N N . ILE A 1 164 ? 29.27955 4.81398 -16.96596 1.000 15.80449 164 ILE A N 1
ATOM 1303 C CA . ILE A 1 164 ? 29.44276 5.77437 -18.04707 1.000 16.88780 164 ILE A CA 1
ATOM 1304 C C . ILE A 1 164 ? 28.07726 6.37770 -18.34154 1.000 16.61815 164 ILE A C 1
ATOM 1305 O O . ILE A 1 164 ? 27.26947 5.78740 -19.05432 1.000 17.65867 164 ILE A O 1
ATOM 1310 N N . PRO A 1 165 ? 27.78392 7.56699 -17.81301 1.000 18.88296 165 PRO A N 1
ATOM 1311 C CA . PRO A 1 165 ? 26.53521 8.23622 -18.19702 1.000 20.16055 165 PRO A CA 1
ATOM 1312 C C . PRO A 1 165 ? 26.56104 8.55054 -19.68326 1.000 19.66344 165 PRO A C 1
ATOM 1313 O O . PRO A 1 165 ? 27.61781 8.80607 -20.26731 1.000 22.67063 165 PRO A O 1
ATOM 1317 N N . THR A 1 166 ? 25.38416 8.50557 -20.30823 1.000 19.23655 166 THR A N 1
ATOM 1318 C CA . THR A 1 166 ? 25.26873 8.84174 -21.71996 1.000 19.48936 166 THR A CA 1
ATOM 1319 C C . THR A 1 166 ? 24.29296 9.96732 -22.01987 1.000 20.28461 166 THR A C 1
ATOM 1320 O O . THR A 1 166 ? 24.37651 10.54449 -23.10601 1.000 21.81310 166 THR A O 1
ATOM 1324 N N . ALA A 1 167 ? 23.38341 10.29795 -21.10214 1.000 20.08300 167 ALA A N 1
ATOM 1325 C CA . ALA A 1 167 ? 22.27090 11.18112 -21.45241 1.000 21.03963 167 ALA A CA 1
ATOM 1326 C C . ALA A 1 167 ? 22.75673 12.57785 -21.83146 1.000 22.94027 167 ALA A C 1
ATOM 1327 O O . ALA A 1 167 ? 22.36659 13.12322 -22.87159 1.000 23.81194 167 ALA A O 1
ATOM 1329 N N . GLN A 1 168 ? 23.61062 13.17420 -20.99683 1.000 23.09637 168 GLN A N 1
ATOM 1330 C CA . GLN A 1 168 ? 24.09680 14.52245 -21.27726 1.000 25.12288 168 GLN A CA 1
ATOM 1331 C C . GLN A 1 168 ? 25.05976 14.53760 -22.45788 1.000 24.65284 168 GLN A C 1
ATOM 1332 O O . GLN A 1 168 ? 25.04178 15.47354 -23.26344 1.000 26.72899 168 GLN A O 1
ATOM 1338 N N . THR A 1 169 ? 25.91553 13.51578 -22.57002 1.000 23.66715 169 THR A N 1
ATOM 1339 C CA . THR A 1 169 ? 26.82100 13.42417 -23.71276 1.000 23.91711 169 THR A CA 1
ATOM 1340 C C . THR A 1 169 ? 26.05096 13.41425 -25.02619 1.000 25.20937 169 THR A C 1
ATOM 1341 O O . THR A 1 169 ? 26.40521 14.12979 -25.97303 1.000 26.41958 169 THR A O 1
ATOM 1345 N N . LEU A 1 170 ? 24.97888 12.62557 -25.09523 1.000 24.67209 170 LEU A N 1
ATOM 1346 C CA . LEU A 1 170 ? 24.19819 12.52832 -26.32147 1.000 23.59886 170 LEU A CA 1
ATOM 1347 C C . LEU A 1 170 ? 23.35014 13.75820 -26.58322 1.000 25.58413 170 LEU A C 1
ATOM 1348 O O . LEU A 1 170 ? 22.82035 13.89467 -27.68981 1.000 27.14727 170 LEU A O 1
ATOM 1353 N N A SER A 1 171 ? 23.20245 14.64625 -25.60392 0.590 26.50714 171 SER A N 1
ATOM 1354 N N B SER A 1 171 ? 23.20469 14.64635 -25.60176 0.410 26.82331 171 SER A N 1
ATOM 1355 C CA A SER A 1 171 ? 22.40653 15.85412 -25.77024 0.590 27.37822 171 SER A CA 1
ATOM 1356 C CA B SER A 1 171 ? 22.40537 15.85502 -25.75018 0.410 28.01731 171 SER A CA 1
ATOM 1357 C C A SER A 1 171 ? 23.24261 17.12374 -25.69356 0.590 30.46292 171 SER A C 1
ATOM 1358 C C B SER A 1 171 ? 23.24332 17.12459 -25.69778 0.410 30.57731 171 SER A C 1
ATOM 1359 O O A SER A 1 171 ? 22.67943 18.22107 -25.67967 0.590 31.17918 171 SER A O 1
ATOM 1360 O O B SER A 1 171 ? 22.68153 18.22327 -25.70192 0.410 31.18362 171 SER A O 1
ATOM 1365 N N . GLY A 1 172 ? 24.56760 17.00383 -25.64727 1.000 31.72067 172 GLY A N 1
ATOM 1366 C CA . GLY A 1 172 ? 25.41214 18.18316 -25.55561 1.000 33.79505 172 GLY A CA 1
ATOM 1367 C C . GLY A 1 172 ? 25.20694 18.98346 -24.28906 1.000 35.05202 172 GLY A C 1
ATOM 1368 O O . GLY A 1 172 ? 25.37453 20.20712 -24.30155 1.000 36.79214 172 GLY A O 1
ATOM 1369 N N . GLY A 1 173 ? 24.82994 18.32498 -23.19388 1.000 36.46181 173 GLY A N 1
ATOM 1370 C CA . GLY A 1 173 ? 24.64265 18.99155 -21.92154 1.000 35.88096 173 GLY A CA 1
ATOM 1371 C C . GLY A 1 173 ? 23.31497 19.69026 -21.74035 1.000 36.99095 173 GLY A C 1
ATOM 1372 O O . GLY A 1 173 ? 23.15503 20.43605 -20.76725 1.000 37.76738 173 GLY A O 1
ATOM 1373 N N . LYS A 1 174 ? 22.34964 19.46137 -22.62939 1.000 36.18024 174 LYS A N 1
ATOM 1374 C CA . LYS A 1 174 ? 21.10042 20.21059 -22.60717 1.000 37.88506 174 LYS A CA 1
ATOM 1375 C C . LYS A 1 174 ? 20.11540 19.72761 -21.54724 1.000 36.28706 174 LYS A C 1
ATOM 1376 O O . LYS A 1 174 ? 19.09581 20.39150 -21.32877 1.000 37.55318 174 LYS A O 1
ATOM 1382 N N . GLY A 1 175 ? 20.38783 18.60405 -20.88361 1.000 33.17678 175 GLY A N 1
ATOM 1383 C CA . GLY A 1 175 ? 19.52488 18.11855 -19.82462 1.000 31.07375 175 GLY A CA 1
ATOM 1384 C C . GLY A 1 175 ? 18.22301 17.49376 -20.27587 1.000 28.55307 175 GLY A C 1
ATOM 1385 O O . GLY A 1 175 ? 17.41990 17.09482 -19.42271 1.000 29.65424 175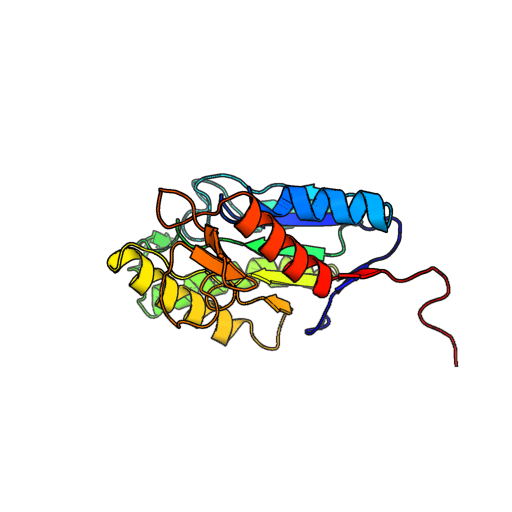 GLY A O 1
ATOM 1386 N N . ARG A 1 176 ? 17.98591 17.39723 -21.58116 1.000 28.98993 176 ARG A N 1
ATOM 1387 C CA . ARG A 1 176 ? 16.78649 16.77551 -22.11970 1.000 30.38702 176 ARG A CA 1
ATOM 1388 C C . ARG A 1 176 ? 17.12340 16.22212 -23.49608 1.000 28.30724 176 ARG A C 1
ATOM 1389 O O . ARG A 1 176 ? 18.16562 16.53813 -24.07651 1.000 27.86576 176 ARG A O 1
ATOM 1397 N N . TYR A 1 177 ? 16.22025 15.39593 -24.01790 1.000 28.07240 177 TYR A N 1
ATOM 1398 C CA . TYR A 1 177 ? 16.42494 14.78157 -25.32267 1.000 27.14777 177 TYR A CA 1
ATOM 1399 C C . TYR A 1 177 ? 16.64345 15.82792 -26.40842 1.000 28.57735 177 TYR A C 1
ATOM 1400 O O . TYR A 1 177 ? 15.90840 16.81480 -26.50003 1.000 29.60811 177 TYR A O 1
ATOM 1409 N N . THR A 1 178 ? 17.65590 15.59402 -27.24044 1.000 28.89038 178 THR A N 1
ATOM 1410 C CA . THR A 1 178 ? 17.83740 16.28855 -28.50480 1.000 30.34738 178 THR A CA 1
ATOM 1411 C C . THR A 1 178 ? 18.16255 15.24835 -29.56442 1.000 31.65221 178 THR A C 1
ATOM 1412 O O . THR A 1 178 ? 18.72911 14.19352 -29.26413 1.000 32.75639 178 THR A O 1
ATOM 1416 N N . ASP A 1 179 ? 17.79591 15.54867 -30.80793 1.000 34.71644 179 ASP A N 1
ATOM 1417 C CA . ASP A 1 179 ? 18.17816 14.68854 -31.92112 1.000 37.34343 179 ASP A CA 1
ATOM 1418 C C . ASP A 1 179 ? 19.64124 14.89172 -32.29026 1.000 37.27150 179 ASP A C 1
ATOM 1419 O O . ASP A 1 179 ? 20.32827 13.93916 -32.68057 1.000 36.05127 179 ASP A O 1
ATOM 1424 N N . SER A 1 180 ? 20.13209 16.12274 -32.16300 1.000 38.19167 180 SER A N 1
ATOM 1425 C CA . SER A 1 180 ? 21.44235 16.50218 -32.66465 1.000 39.20113 180 SER A CA 1
ATOM 1426 C C . SER A 1 180 ? 22.21311 17.27375 -31.60384 1.000 40.08769 180 SER A C 1
ATOM 1427 O O . SER A 1 180 ? 21.65166 17.76228 -30.61885 1.000 40.81702 180 SER A O 1
ATOM 1430 N N . VAL A 1 181 ? 23.52043 17.37058 -31.82690 1.000 39.27670 181 VAL A N 1
ATOM 1431 C CA . VAL A 1 181 ? 24.42378 18.15557 -30.99540 1.000 39.82028 181 VAL A CA 1
ATOM 1432 C C . VAL A 1 181 ? 25.35800 18.91841 -31.92277 1.000 42.93469 181 VAL A C 1
ATOM 1433 O O . VAL A 1 181 ? 25.84784 18.37040 -32.91569 1.000 42.36263 181 VAL A O 1
ATOM 1437 N N . ASN A 1 182 ? 25.58530 20.19130 -31.61787 1.000 45.99974 182 ASN A N 1
ATOM 1438 C CA . ASN A 1 182 ? 26.54072 20.96911 -32.39028 1.000 49.97955 182 ASN A CA 1
ATOM 1439 C C . ASN A 1 182 ? 27.95670 20.54420 -32.02629 1.000 51.23063 182 ASN A C 1
ATOM 1440 O O . ASN A 1 182 ? 28.31393 20.48082 -30.84529 1.000 50.56219 182 ASN A O 1
ATOM 1445 N N . VAL A 1 183 ? 28.75531 20.22458 -33.04019 1.000 53.47898 183 VAL A N 1
ATOM 1446 C CA . VAL A 1 183 ? 30.19261 20.03953 -32.88191 1.000 57.52902 183 VAL A CA 1
ATOM 1447 C C . VAL A 1 183 ? 30.87495 21.04351 -33.80373 1.000 61.03630 183 VAL A C 1
ATOM 1448 O O . VAL A 1 183 ? 30.81093 20.91939 -35.03370 1.000 60.17602 183 VAL A O 1
ATOM 1452 N N . ASN A 1 184 ? 31.48835 22.06590 -33.20772 1.000 65.13135 184 ASN A N 1
ATOM 1453 C CA . ASN A 1 184 ? 32.03482 23.20401 -33.94822 1.000 68.70367 184 ASN A CA 1
ATOM 1454 C C . ASN A 1 184 ? 30.96037 23.90052 -34.78590 1.000 68.44230 184 ASN A C 1
ATOM 1455 O O . ASN A 1 184 ? 31.14334 24.17318 -35.97404 1.000 68.70849 184 ASN A O 1
ATOM 1460 N N . GLY A 1 185 ? 29.82022 24.18035 -34.15278 1.000 67.60895 185 GLY A N 1
ATOM 1461 C CA . GLY A 1 185 ? 28.75618 24.94424 -34.77405 1.000 65.99927 185 GLY A CA 1
ATOM 1462 C C . GLY A 1 185 ? 27.91712 24.21036 -35.79566 1.000 64.14264 185 GLY A C 1
ATOM 1463 O O . GLY A 1 185 ? 26.87206 24.73634 -36.20098 1.000 64.86189 185 GLY A O 1
ATOM 1464 N N . LYS A 1 186 ? 28.33053 23.02258 -36.23671 1.000 60.34685 186 LYS A N 1
ATOM 1465 C CA . LYS A 1 186 ? 27.52673 22.26770 -37.18908 1.000 56.79838 186 LYS A CA 1
ATOM 1466 C C . LYS A 1 186 ? 26.74586 21.19585 -36.45009 1.000 52.33387 186 LYS A C 1
ATOM 1467 O O . LYS A 1 186 ? 27.34560 20.40804 -35.70387 1.000 51.42156 186 LYS A O 1
ATOM 1473 N N . PRO A 1 187 ? 25.42654 21.13280 -36.61648 1.000 49.30267 187 PRO A N 1
ATOM 1474 C CA . PRO A 1 187 ? 24.65408 20.08654 -35.93792 1.000 47.69050 187 PRO A CA 1
ATOM 1475 C C . PRO A 1 187 ? 24.97378 18.71225 -36.50254 1.000 44.80137 187 PRO A C 1
ATOM 1476 O O . PRO A 1 187 ? 25.08515 18.52455 -37.71615 1.000 46.06151 187 PRO A O 1
ATOM 1480 N N . VAL A 1 188 ? 25.13170 17.74886 -35.60159 1.000 41.62395 188 VAL A N 1
ATOM 1481 C CA . VAL A 1 188 ? 25.35639 16.35446 -35.95783 1.000 39.07185 188 VAL A CA 1
ATOM 1482 C C . VAL A 1 188 ? 24.27626 15.53337 -35.27628 1.000 37.04125 188 VAL A C 1
ATOM 1483 O O . VAL A 1 188 ? 24.11604 15.60499 -34.05170 1.000 37.81489 188 VAL A O 1
ATOM 1487 N N . ARG A 1 189 ? 23.53114 14.76422 -36.06163 1.000 35.66859 189 ARG A N 1
ATOM 1488 C CA . ARG A 1 189 ? 22.47629 13.93083 -35.50204 1.000 34.76418 189 ARG A CA 1
ATOM 1489 C C . ARG A 1 189 ? 23.10244 12.72950 -34.80118 1.000 31.63525 189 ARG A C 1
ATOM 1490 O O . ARG A 1 189 ? 23.89400 11.99171 -35.40231 1.000 32.29947 189 ARG A O 1
ATOM 1498 N N . TYR A 1 190 ? 22.76117 12.54990 -33.52337 1.000 29.58322 190 TYR A N 1
ATOM 1499 C CA . TYR A 1 190 ? 23.23256 11.42086 -32.73297 1.000 28.02932 190 TYR A CA 1
ATOM 1500 C C . TYR A 1 190 ? 22.16679 10.35920 -32.51550 1.000 28.28151 190 TYR A C 1
ATOM 1501 O O . TYR A 1 190 ? 22.50969 9.22953 -32.14935 1.000 27.63443 190 TYR A O 1
ATOM 1510 N N . ARG A 1 191 ? 20.89295 10.69065 -32.71387 1.000 27.92986 191 ARG A N 1
ATOM 1511 C CA . ARG A 1 191 ? 19.79717 9.79319 -32.38049 1.000 26.39422 191 ARG A CA 1
ATOM 1512 C C . ARG A 1 191 ? 19.04893 9.35726 -33.63242 1.000 27.77576 191 ARG A C 1
ATOM 1513 O O . ARG A 1 191 ? 18.86067 10.14465 -34.56749 1.000 28.27475 191 ARG A O 1
ATOM 1521 N N . SER A 1 192 ? 18.62281 8.09647 -33.63514 1.000 28.54208 192 SER A N 1
ATOM 1522 C CA . SER A 1 192 ? 17.91283 7.51165 -34.75854 1.000 30.53414 192 SER A CA 1
ATOM 1523 C C . SER A 1 192 ? 16.45876 7.97330 -34.76526 1.000 32.24160 192 SER A C 1
ATOM 1524 O O . SER A 1 192 ? 15.96530 8.59258 -33.81639 1.000 31.61319 1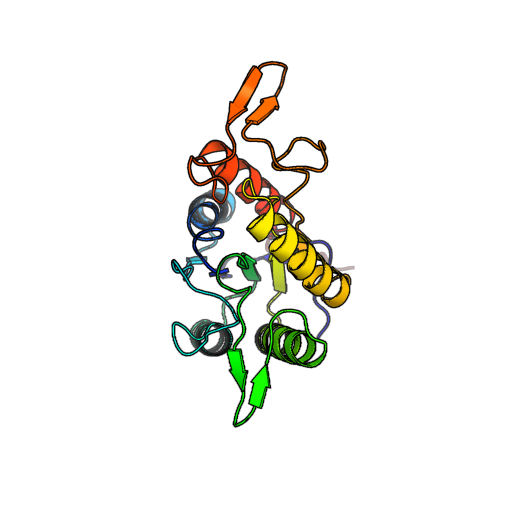92 SER A O 1
ATOM 1527 N N . LYS A 1 193 ? 15.75917 7.63764 -35.84995 1.000 34.34981 193 LYS A N 1
ATOM 1528 C CA . LYS A 1 193 ? 14.40801 8.15205 -36.04085 1.000 36.15556 193 LYS A CA 1
ATOM 1529 C C . LYS A 1 193 ? 13.43440 7.68602 -34.96455 1.000 34.89450 193 LYS A C 1
ATOM 1530 O O . LYS A 1 193 ? 12.42893 8.36449 -34.72937 1.000 35.11810 193 LYS A O 1
ATOM 1536 N N . ASP A 1 194 ? 13.70293 6.56062 -34.29962 1.000 33.02607 194 ASP A N 1
ATOM 1537 C CA . ASP A 1 194 ? 12.79349 6.09681 -33.25732 1.000 31.77284 194 ASP A CA 1
ATOM 1538 C C . ASP A 1 194 ? 12.89427 6.89741 -31.96276 1.000 30.84528 194 ASP A C 1
ATOM 1539 O O . ASP A 1 194 ? 12.11696 6.63980 -31.03694 1.000 32.03771 194 ASP A O 1
ATOM 1544 N N . GLY A 1 195 ? 13.81278 7.86008 -31.87732 1.000 28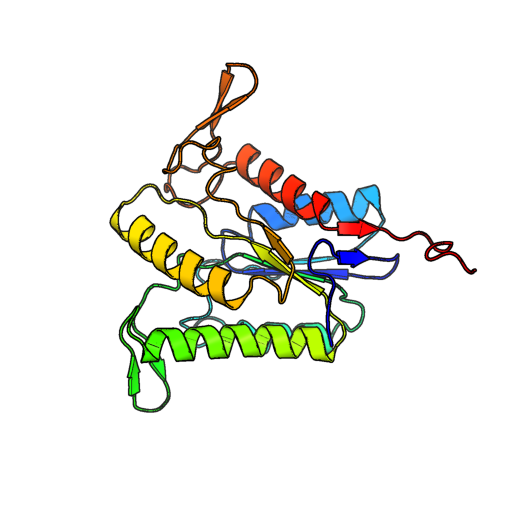.80029 195 GLY A N 1
ATOM 1545 C CA . GLY A 1 195 ? 13.95607 8.63776 -30.66324 1.000 27.30342 195 GLY A CA 1
ATOM 1546 C C . GLY A 1 195 ? 14.45214 7.84687 -29.47999 1.000 24.53462 195 GLY A C 1
ATOM 1547 O O . GLY A 1 195 ? 14.26334 8.27335 -28.33332 1.000 25.20499 195 GLY A O 1
ATOM 1548 N N . ILE A 1 196 ? 15.08421 6.69782 -29.72849 1.000 24.11228 196 ILE A N 1
ATOM 1549 C CA . ILE A 1 196 ? 15.60497 5.82973 -28.67746 1.000 22.96734 196 ILE A CA 1
ATOM 1550 C C . ILE A 1 196 ? 17.06492 5.50479 -28.96682 1.000 22.82131 196 ILE A C 1
ATOM 1551 O O . ILE A 1 196 ? 17.93118 5.65604 -28.09936 1.000 24.02765 196 ILE A O 1
ATOM 1556 N N . HIS A 1 197 ? 17.34854 5.04767 -30.17879 1.000 23.64893 197 HIS A N 1
ATOM 1557 C CA . HIS A 1 197 ? 18.66618 4.53229 -30.49628 1.000 24.33652 197 HIS A CA 1
ATOM 1558 C C . HIS A 1 197 ? 19.51474 5.61019 -31.17419 1.000 25.01013 197 HIS A C 1
ATOM 1559 O O . HIS A 1 197 ? 19.25990 6.81054 -31.01593 1.000 24.50933 197 HIS A O 1
ATOM 1566 N N . PHE A 1 198 ? 20.53797 5.19500 -31.91604 1.000 24.11919 198 PHE A N 1
ATOM 1567 C CA . PHE A 1 198 ? 21.59460 6.10357 -32.32214 1.000 24.41311 198 PHE A CA 1
ATOM 1568 C C . PHE A 1 198 ? 21.85043 6.02668 -33.81647 1.000 24.75334 198 PHE A C 1
ATOM 1569 O O . PHE A 1 198 ? 21.59983 5.00562 -34.46515 1.000 27.31264 198 PHE A O 1
ATOM 1577 N N . THR A 1 199 ? 22.36191 7.13097 -34.34797 1.000 25.28424 199 THR A N 1
ATOM 1578 C CA . THR A 1 199 ? 23.01194 7.13677 -35.64308 1.000 26.75195 199 THR A CA 1
ATOM 1579 C C . THR A 1 199 ? 24.42541 6.57606 -35.49734 1.000 26.88477 199 THR A C 1
ATOM 1580 O O . THR A 1 199 ? 24.91884 6.33888 -34.38970 1.000 26.28147 199 THR A O 1
ATOM 1584 N N . ALA A 1 200 ? 25.08913 6.37527 -36.63712 1.000 27.33130 200 ALA A N 1
ATOM 1585 C CA . ALA A 1 200 ? 26.47872 5.93156 -36.59933 1.000 27.12434 200 ALA A CA 1
ATOM 1586 C C . ALA A 1 200 ? 27.33979 6.90049 -35.79972 1.000 29.00614 200 ALA A C 1
ATOM 1587 O O . ALA A 1 200 ? 28.20685 6.48024 -35.02744 1.000 27.87941 200 ALA A O 1
ATOM 1589 N N . GLU A 1 201 ? 27.09650 8.20430 -35.95158 1.000 28.78585 201 GLU A N 1
ATOM 1590 C CA . GLU A 1 201 ? 27.86331 9.18749 -35.19411 1.000 29.46909 201 GLU A CA 1
ATOM 1591 C C . GLU A 1 201 ? 27.61148 9.05289 -33.69628 1.000 27.37528 201 GLU A C 1
ATOM 1592 O O . GLU A 1 201 ? 28.54370 9.16274 -32.89074 1.000 26.59608 201 GLU A O 1
ATOM 1598 N N . GLY A 1 202 ? 26.35983 8.80646 -33.30166 1.000 26.33179 202 GLY A N 1
ATOM 1599 C CA . GLY A 1 202 ? 26.07475 8.58348 -31.89394 1.000 24.26142 202 GLY A CA 1
ATOM 1600 C C . GLY A 1 202 ? 26.71607 7.31241 -31.37001 1.000 23.00913 202 GLY A C 1
ATOM 1601 O O . GLY A 1 202 ? 27.22564 7.27893 -30.24602 1.000 22.92491 202 GLY A O 1
ATOM 1602 N N . GLN A 1 203 ? 26.70478 6.25189 -32.18242 1.000 23.63377 203 GLN A N 1
ATOM 1603 C CA . GLN A 1 203 ? 27.33469 4.99793 -31.78055 1.000 22.53871 203 GLN A CA 1
ATOM 1604 C C . GLN A 1 203 ? 28.83705 5.16991 -31.60102 1.000 21.95440 203 GLN A C 1
ATOM 1605 O O . GLN A 1 203 ? 29.41007 4.67409 -30.62348 1.000 20.79410 203 GLN A O 1
ATOM 1611 N N . LYS A 1 204 ? 29.48670 5.87750 -32.53319 1.000 22.38628 204 LYS A N 1
ATOM 1612 C CA . LYS A 1 204 ? 30.92877 6.09477 -32.44246 1.000 23.02432 204 LYS A CA 1
ATOM 1613 C C . LYS A 1 204 ? 31.28649 6.90271 -31.20479 1.000 22.85917 204 LYS A C 1
ATOM 1614 O O . LYS A 1 204 ? 32.28461 6.61724 -30.53230 1.000 22.09997 204 LYS A O 1
ATOM 1620 N N . LEU A 1 205 ? 30.47774 7.91365 -30.88332 1.000 22.35639 205 LEU A N 1
ATOM 1621 C CA . LEU A 1 205 ? 30.75871 8.73247 -29.71035 1.000 22.54548 205 LEU A CA 1
ATOM 1622 C C . LEU A 1 205 ? 30.70654 7.90029 -28.43213 1.000 20.47710 205 LEU A C 1
ATOM 1623 O O . LEU A 1 205 ? 31.59804 7.98855 -27.58295 1.000 21.12184 205 LEU A O 1
ATOM 1628 N N . LEU A 1 206 ? 29.66905 7.07643 -28.28003 1.000 19.01319 206 LEU A N 1
ATOM 1629 C CA . LEU A 1 206 ? 29.56688 6.24883 -27.08286 1.000 18.64748 206 LEU A CA 1
ATOM 1630 C C . LEU A 1 206 ? 30.67846 5.20773 -27.03971 1.000 18.05874 206 LEU A C 1
ATOM 1631 O O . LEU A 1 206 ? 31.18751 4.87776 -25.96181 1.000 18.27063 206 LEU A O 1
ATOM 1636 N N . ALA A 1 207 ? 31.05492 4.67216 -28.20025 1.000 18.36072 207 ALA A N 1
ATOM 1637 C CA . ALA A 1 207 ? 32.16397 3.73019 -28.24566 1.000 18.31644 207 ALA A CA 1
ATOM 1638 C C . ALA A 1 207 ? 33.45371 4.38557 -27.76944 1.000 18.52995 207 ALA A C 1
ATOM 1639 O O . ALA A 1 207 ? 34.23535 3.77165 -27.03555 1.000 18.97838 207 ALA A O 1
ATOM 1641 N N . GLU A 1 208 ? 33.68263 5.64158 -28.16664 1.000 18.76986 208 GLU A N 1
ATOM 1642 C CA . GLU A 1 208 ? 34.83055 6.38746 -27.66117 1.000 19.42629 208 GLU A CA 1
ATOM 1643 C C . GLU A 1 208 ? 34.76608 6.54350 -26.14277 1.000 19.17486 208 GLU A C 1
ATOM 1644 O O . GLU A 1 208 ? 35.79221 6.45037 -25.45642 1.000 19.51725 208 GLU A O 1
ATOM 1650 N N . LYS A 1 209 ? 33.56855 6.79142 -25.59886 1.000 18.07572 209 LYS A N 1
ATOM 1651 C CA . LYS A 1 209 ? 33.43423 6.92096 -24.15260 1.000 18.09599 209 LYS A CA 1
ATOM 1652 C C . LYS A 1 209 ? 33.77665 5.61485 -23.45265 1.000 17.15713 209 LYS A C 1
ATOM 1653 O O . LYS A 1 209 ? 34.36740 5.62367 -22.36471 1.000 18.15930 209 LYS A O 1
ATOM 1659 N N . ILE A 1 210 ? 33.40775 4.48072 -24.05192 1.000 17.46369 210 ILE A N 1
ATOM 1660 C CA . ILE A 1 210 ? 33.78547 3.19475 -23.46984 1.000 17.11417 210 ILE A CA 1
ATOM 1661 C C . ILE A 1 210 ? 35.29785 3.01758 -23.51177 1.000 16.54528 210 ILE A C 1
ATOM 1662 O O . ILE A 1 210 ? 35.91858 2.61201 -22.52301 1.000 16.92786 210 ILE A O 1
ATOM 1667 N N . MET A 1 211 ? 35.91550 3.32872 -24.65760 1.000 17.01630 211 MET A N 1
ATOM 1668 C CA . MET A 1 211 ? 37.35913 3.15182 -24.77327 1.000 17.32669 211 MET A CA 1
ATOM 1669 C C . MET A 1 211 ? 38.12350 4.00339 -23.76404 1.000 16.60900 211 MET A C 1
ATOM 1670 O O . MET A 1 211 ? 39.21442 3.61227 -23.33571 1.000 18.87788 211 MET A O 1
ATOM 1675 N N . GLU A 1 212 ? 37.57358 5.16039 -23.36641 1.000 17.04904 212 GLU A N 1
ATOM 1676 C CA . GLU A 1 212 ? 38.22193 5.97188 -22.33853 1.000 18.48296 212 GLU A CA 1
ATOM 1677 C C . GLU A 1 212 ? 38.34456 5.23101 -21.01545 1.000 18.72405 212 GLU A C 1
ATOM 1678 O O . GLU A 1 212 ? 39.22094 5.56066 -20.20626 1.000 20.72051 212 GLU A O 1
ATOM 1684 N N . LYS A 1 213 ? 37.48058 4.24613 -20.77367 1.000 16.39020 213 LYS A N 1
ATOM 1685 C CA . LYS A 1 213 ? 37.46357 3.49652 -19.52722 1.000 17.08068 213 LYS A CA 1
ATOM 1686 C C . LYS A 1 213 ? 38.20384 2.17524 -19.62706 1.000 17.10640 213 LYS A C 1
ATOM 1687 O O . LYS A 1 213 ? 38.14069 1.37542 -18.68995 1.000 18.40644 213 LYS A O 1
ATOM 1693 N N . ILE A 1 214 ? 38.86935 1.91236 -20.74645 1.000 16.46101 214 ILE A N 1
ATOM 1694 C CA . ILE A 1 214 ? 39.63579 0.68808 -20.94463 1.000 16.79319 214 ILE A CA 1
ATOM 1695 C C . ILE A 1 214 ? 41.10571 1.07134 -21.03058 1.000 17.92299 214 ILE A C 1
ATOM 1696 O O . ILE A 1 214 ? 41.49296 1.88846 -21.87466 1.000 20.26230 214 ILE A O 1
ATOM 1701 N N . VAL A 1 215 ? 41.91844 0.49785 -20.15025 1.000 16.13245 215 VAL A N 1
ATOM 1702 C CA . VAL A 1 215 ? 43.34016 0.81133 -20.06202 1.000 16.68288 215 VAL A CA 1
ATOM 1703 C C . VAL A 1 215 ? 44.11711 -0.45491 -20.39545 1.000 16.24208 215 VAL A C 1
ATOM 1704 O O . VAL A 1 215 ? 44.10770 -1.42688 -19.62636 1.000 17.18108 215 VAL A O 1
ATOM 1708 N N . PHE A 1 216 ? 44.77195 -0.45621 -21.55026 1.000 16.39300 216 PHE A N 1
ATOM 1709 C CA . PHE A 1 216 ? 45.62469 -1.57155 -21.92188 1.000 15.98910 216 PHE A CA 1
ATOM 1710 C C . PHE A 1 216 ? 46.90570 -1.53250 -21.10065 1.000 15.78501 216 PHE A C 1
ATOM 1711 O O . PHE A 1 216 ? 47.51093 -0.47288 -20.91690 1.000 17.59682 216 PHE A O 1
ATOM 1719 N N . GLU A 1 217 ? 47.30633 -2.69606 -20.59657 1.000 16.17850 217 GLU A N 1
ATOM 1720 C CA . GLU A 1 217 ? 48.52762 -2.81261 -19.81502 1.000 17.04216 217 GLU A CA 1
ATOM 1721 C C . GLU A 1 217 ? 49.55808 -3.58220 -20.61851 1.000 15.41747 217 GLU A C 1
ATOM 1722 O O . GLU A 1 217 ? 49.33931 -4.76961 -20.90448 1.000 16.22561 217 GLU A O 1
ATOM 1728 N N . PRO A 1 218 ? 50.68433 -2.97556 -20.98790 1.000 15.44923 218 PRO A N 1
ATOM 1729 C CA . PRO A 1 218 ? 51.77051 -3.74766 -21.59767 1.000 16.03747 218 PRO A CA 1
ATOM 1730 C C . PRO A 1 218 ? 52.36529 -4.70777 -20.57917 1.000 15.74473 218 PRO A C 1
ATOM 1731 O O . PRO A 1 218 ? 52.11678 -4.62281 -19.37673 1.000 15.83087 218 PRO A O 1
ATOM 1735 N N . SER A 1 219 ? 53.19994 -5.62019 -21.07694 1.000 16.67154 219 SER A N 1
ATOM 1736 C CA . SER A 1 219 ? 53.75087 -6.65689 -20.21217 1.000 17.93659 219 SER A CA 1
ATOM 1737 C C . SER A 1 219 ? 54.64509 -6.08988 -19.11375 1.000 16.32329 219 SER A C 1
ATOM 1738 O O . SER A 1 219 ? 54.79880 -6.72257 -18.06527 1.000 16.75906 219 SER A O 1
ATOM 1741 N N . THR A 1 220 ? 55.21175 -4.90138 -19.30639 1.000 15.92086 220 THR A N 1
ATOM 1742 C CA . THR A 1 220 ? 56.04413 -4.29416 -18.27934 1.000 16.98675 220 THR A CA 1
ATOM 1743 C C . THR A 1 220 ? 55.25865 -3.43082 -17.29572 1.000 16.77032 220 THR A C 1
ATOM 1744 O O . THR A 1 220 ? 55.86685 -2.75858 -16.46525 1.000 17.50086 220 THR A O 1
ATOM 1748 N N . GLN A 1 221 ? 53.91706 -3.45688 -17.35050 1.000 15.88364 221 GLN A N 1
ATOM 1749 C CA . GLN A 1 221 ? 53.08282 -2.83328 -16.33949 1.000 16.32948 221 GLN A CA 1
ATOM 1750 C C . GLN A 1 221 ? 52.28963 -3.91303 -15.61750 1.000 17.36947 221 GLN A C 1
ATOM 1751 O O . GLN A 1 221 ? 51.84880 -4.86935 -16.25759 1.000 18.41593 221 GLN A O 1
ATOM 1757 N N . PRO A 1 222 ? 52.11165 -3.82004 -14.29015 1.000 18.62268 222 PRO A N 1
ATOM 1758 C CA . PRO A 1 222 ? 52.64974 -2.76782 -13.42795 1.000 18.24058 222 PRO A CA 1
ATOM 1759 C C . PRO A 1 222 ? 54.15420 -2.90928 -13.23969 1.000 17.89278 222 PRO A C 1
ATOM 1760 O O . PRO A 1 222 ? 54.72834 -3.98200 -13.48556 1.000 18.43481 222 PRO A O 1
ATOM 1764 N N . SER A 1 223 ? 54.78222 -1.81678 -12.83128 1.000 19.76834 223 SER A N 1
ATOM 1765 C CA . SER A 1 223 ? 56.20714 -1.79061 -12.55725 1.000 20.56915 223 SER A CA 1
ATOM 1766 C C . SER A 1 223 ? 56.49220 -2.31574 -11.15552 1.000 20.28640 223 SER A C 1
ATOM 1767 O O . SER A 1 223 ? 55.67844 -2.17935 -10.23931 1.000 21.53922 223 SER A O 1
ATOM 1770 N N . SER A 1 224 ? 57.66171 -2.92563 -10.98887 1.000 19.49240 224 SER A N 1
ATOM 1771 C CA . SER A 1 224 ? 58.07165 -3.30384 -9.64738 1.000 21.66918 224 SER A CA 1
ATOM 1772 C C . SER A 1 224 ? 58.59372 -2.08002 -8.90021 1.000 25.64845 224 SER A C 1
ATOM 1773 O O . SER A 1 224 ? 58.81889 -1.01301 -9.47887 1.000 25.98069 224 SER A O 1
ATOM 1776 N N . THR A 1 225 ? 58.79335 -2.25147 -7.59501 1.000 28.81620 225 THR A N 1
ATOM 1777 C CA . THR A 1 225 ? 59.26482 -1.17969 -6.72535 1.000 37.17668 225 THR A CA 1
ATOM 1778 C C . THR A 1 225 ? 60.56568 -1.55722 -6.02066 1.000 39.30416 225 THR A C 1
ATOM 1779 O O . THR A 1 225 ? 60.96441 -2.72115 -6.00399 1.000 40.61157 225 THR A O 1
#

Solvent-accessible surface area: 11512 Å² total; per-residue (Å²): 132,190,12,39,61,137,34,0,46,0,91,92,56,27,51,0,0,0,1,0,0,25,0,0,71,18,0,0,63,44,0,42,91,20,0,105,142,108,62,44,0,81,28,19,55,59,15,92,121,54,2,5,2,3,81,50,107,120,48,40,1,6,104,24,1,64,97,14,10,181,156,54,112,54,4,16,1,0,1,1,0,2,0,17,51,1,7,156,40,0,69,19,87,207,115,132,6,120,49,41,42,132,64,0,12,125,26,0,30,140,30,0,58,102,0,10,109,12,0,27,81,116,167,3,21,0,0,4,2,15,7,2,26,2,119,144,128,172,24,18,41,56,1,102,69,0,40,115,32,6,32,116,41,0,163,62,96,3,1,43,6,100,1,15,84,40,1,2,46,52,100,28,173,34,22,61,34,16,100,63,150,64,145,98,36,128,16,4,26,201,68,1,36,43,12,24,53,83,0,38,83,34,0,5,104,58,1,27,115,56,8,68,63,41,59,111,108,78,111,82,108,185

InterPro domains:
  IPR007407 Protein of unknown function DUF459 [PF04311] (118-312)
  IPR007407 Protein of unknown function DUF459 [cd01829] (118-316)
  IPR036514 SGNH hydrolase superfamily [G3DSA:3.40.50.1110] (103-315)
  IPR051532 Diverse Ester Hydrolysis Enzymes [PTHR30383] (7-322)

Organism: Neisseria gonorrhoeae (strain ATCC 700825 / FA 1090) (NCBI:txid242231)